Protein AF-A0A929A591-F1 (afdb_monomer_lite)

Foldseek 3Di:
DPDLAFDWPDADPVVRDTDTDDDPQKDQQVVVCVVPVAQDLLVLLLLLLSLLCQFVVFFQVPVVQCVVCVPPDPVRQCCQEFPQQLCVLPDDDPVVPVQFDPLLVVLVVVCVVDPLNSVLSRVLRVVKHQGGKDLLQAASRQKIFGNPNVVCCVPCVPDPPRRIHGYDSPSIGRTHSLLNLLLHLLNLVVLQLVQFPDDVPAPPVRSQVNRPQHLVRSLSNNLSNNVSNCVNNVCSCVVPVCSQLSSLLSNLSSLSVVQSVCRSVHGRPPPSNVVSNVSSSCSSNPVVVCQCVSNPVPDSDSVDDDPPPDDPDPPDPPPDD

Structure (mmCIF, N/CA/C/O backbone):
data_AF-A0A929A591-F1
#
_entry.id   AF-A0A929A591-F1
#
loop_
_atom_site.group_PDB
_atom_site.id
_atom_site.type_symbol
_atom_site.label_atom_id
_atom_site.label_alt_id
_atom_site.label_comp_id
_atom_site.label_asym_id
_atom_site.label_entity_id
_atom_site.label_seq_id
_atom_site.pdbx_PDB_ins_code
_atom_site.Cartn_x
_atom_site.Cartn_y
_atom_site.Cartn_z
_atom_site.occupancy
_atom_site.B_iso_or_equiv
_atom_site.auth_seq_id
_atom_site.auth_comp_id
_atom_site.auth_asym_id
_atom_site.auth_atom_id
_atom_site.pdbx_PDB_model_num
ATOM 1 N N . MET A 1 1 ? 11.238 5.739 -23.986 1.00 52.31 1 MET A N 1
ATOM 2 C CA . MET A 1 1 ? 10.737 5.605 -22.605 1.00 52.31 1 MET A CA 1
ATOM 3 C C . MET A 1 1 ? 11.793 6.120 -21.631 1.00 52.31 1 MET A C 1
ATOM 5 O O . MET A 1 1 ? 12.907 5.603 -21.657 1.00 52.31 1 MET A O 1
ATOM 9 N N . LYS A 1 2 ? 11.509 7.161 -20.827 1.00 63.84 2 LYS A N 1
ATOM 10 C CA . LYS A 1 2 ? 12.411 7.522 -19.713 1.00 63.84 2 LYS A CA 1
ATOM 11 C C . LYS A 1 2 ? 12.369 6.390 -18.673 1.00 63.84 2 LYS A C 1
ATOM 13 O O . LYS A 1 2 ? 11.306 5.794 -18.491 1.00 63.84 2 LYS A O 1
ATOM 18 N N . PRO A 1 3 ? 13.491 6.058 -18.014 1.00 73.94 3 PRO A N 1
ATOM 19 C CA . PRO A 1 3 ? 13.510 4.981 -17.032 1.00 73.94 3 PRO A CA 1
ATOM 20 C C . PRO A 1 3 ? 12.581 5.325 -15.859 1.00 73.94 3 PRO A C 1
ATOM 22 O O . PRO A 1 3 ? 12.583 6.457 -15.385 1.00 73.94 3 PRO A O 1
ATOM 25 N N . LEU A 1 4 ? 11.778 4.355 -15.409 1.00 82.06 4 LEU A N 1
ATOM 26 C CA . LEU A 1 4 ? 10.841 4.507 -14.280 1.00 82.06 4 LEU A CA 1
ATOM 27 C C . LEU A 1 4 ? 11.538 4.432 -12.910 1.00 82.06 4 LEU A C 1
ATOM 29 O O . LEU A 1 4 ? 10.939 4.748 -11.884 1.00 82.06 4 LEU A O 1
ATOM 33 N N . ILE A 1 5 ? 12.806 4.028 -12.918 1.00 83.94 5 ILE A N 1
ATOM 34 C CA . ILE A 1 5 ? 13.680 3.850 -11.761 1.00 83.94 5 ILE A CA 1
ATOM 35 C C . ILE A 1 5 ? 14.953 4.677 -11.959 1.00 83.94 5 ILE A C 1
ATOM 37 O O . ILE A 1 5 ? 15.342 4.960 -13.097 1.00 83.94 5 ILE A O 1
ATOM 41 N N . SER A 1 6 ? 15.613 5.059 -10.868 1.00 85.38 6 SER A N 1
ATOM 42 C CA . SER A 1 6 ? 16.904 5.749 -10.941 1.00 85.38 6 SER A CA 1
ATOM 43 C C . SER A 1 6 ? 17.975 4.841 -11.546 1.00 85.38 6 SER A C 1
ATOM 45 O O . SER A 1 6 ? 18.057 3.654 -11.229 1.00 85.38 6 SER A O 1
ATOM 47 N N . GLN A 1 7 ? 18.809 5.398 -12.422 1.00 88.12 7 GLN A N 1
ATOM 48 C CA . GLN A 1 7 ? 19.907 4.656 -13.030 1.00 88.12 7 GLN A CA 1
ATOM 49 C C . GLN A 1 7 ? 20.993 4.375 -11.985 1.00 88.12 7 GLN A C 1
ATOM 51 O O . GLN A 1 7 ? 21.438 5.288 -11.292 1.00 88.12 7 GLN A O 1
ATOM 56 N N . ALA A 1 8 ? 21.440 3.122 -11.899 1.00 90.31 8 ALA A N 1
ATOM 57 C CA . ALA A 1 8 ? 22.616 2.763 -11.117 1.00 90.31 8 ALA A CA 1
ATOM 58 C C . ALA A 1 8 ? 23.893 3.124 -11.885 1.00 90.31 8 ALA A C 1
ATOM 60 O O . ALA A 1 8 ? 24.061 2.727 -13.040 1.00 90.31 8 ALA A O 1
ATOM 61 N N . SER A 1 9 ? 24.779 3.883 -11.245 1.00 91.69 9 SER A N 1
ATOM 62 C CA . SER A 1 9 ? 26.079 4.292 -11.787 1.00 91.69 9 SER A CA 1
ATOM 63 C C . SER A 1 9 ? 27.244 3.531 -11.157 1.00 91.69 9 SER A C 1
ATOM 65 O O . SER A 1 9 ? 28.310 3.439 -11.762 1.00 91.69 9 SER A O 1
ATOM 67 N N . PHE A 1 10 ? 27.051 2.979 -9.957 1.00 93.38 10 PHE A N 1
ATOM 68 C CA . PHE A 1 10 ? 28.099 2.324 -9.183 1.00 93.38 10 PHE A CA 1
ATOM 69 C C . PHE A 1 10 ? 27.510 1.267 -8.247 1.00 93.38 10 PHE A C 1
ATOM 71 O O . PHE A 1 10 ? 26.439 1.480 -7.685 1.00 93.38 10 PHE A O 1
ATOM 78 N N . PHE A 1 11 ? 28.215 0.155 -8.042 1.00 92.94 11 PHE A N 1
ATOM 79 C CA . PHE A 1 11 ? 27.882 -0.816 -7.003 1.00 92.94 11 PHE A CA 1
ATOM 80 C C . PHE A 1 11 ? 29.161 -1.421 -6.416 1.00 92.94 11 PHE A C 1
ATOM 82 O O . PHE A 1 11 ? 29.950 -2.021 -7.144 1.00 92.94 11 PHE A O 1
ATOM 89 N N . ASP A 1 12 ? 29.337 -1.273 -5.106 1.00 93.69 12 ASP A N 1
ATOM 90 C CA . ASP A 1 12 ? 30.372 -1.926 -4.308 1.00 93.69 12 ASP A CA 1
ATOM 91 C C . ASP A 1 12 ? 29.712 -2.977 -3.414 1.00 93.69 12 ASP A C 1
ATOM 93 O O . ASP A 1 12 ? 28.953 -2.664 -2.494 1.00 93.69 12 ASP A O 1
ATOM 97 N N . THR A 1 13 ? 29.999 -4.244 -3.709 1.00 90.75 13 THR A N 1
ATOM 98 C CA . THR A 1 13 ? 29.441 -5.384 -2.977 1.00 90.75 13 THR A CA 1
ATOM 99 C C . THR A 1 13 ? 30.066 -5.558 -1.593 1.00 90.75 13 THR A C 1
ATOM 101 O O . THR A 1 13 ? 29.364 -5.988 -0.683 1.00 90.75 13 THR A O 1
ATOM 104 N N . GLU A 1 14 ? 31.350 -5.230 -1.409 1.00 93.88 14 GLU A N 1
ATOM 105 C CA . GLU A 1 14 ? 32.039 -5.428 -0.124 1.00 93.88 14 GLU A CA 1
ATOM 106 C C . GLU A 1 14 ? 31.517 -4.445 0.921 1.00 93.88 14 GLU A C 1
ATOM 108 O O . GLU A 1 14 ? 31.222 -4.828 2.053 1.00 93.88 14 GLU A O 1
ATOM 113 N N . SER A 1 15 ? 31.313 -3.195 0.505 1.00 94.06 15 SER A N 1
ATOM 114 C CA . SER A 1 15 ? 30.777 -2.138 1.367 1.00 94.06 15 SER A CA 1
ATOM 115 C C . SER A 1 15 ? 29.245 -2.083 1.388 1.00 94.06 15 SER A C 1
ATOM 117 O O . SER A 1 15 ? 28.675 -1.307 2.151 1.00 94.06 15 SER A O 1
ATOM 119 N N . SER A 1 16 ? 28.563 -2.881 0.555 1.00 92.00 16 SER A N 1
ATOM 120 C CA . SER A 1 16 ? 27.108 -2.809 0.324 1.00 92.00 16 SER A CA 1
ATOM 121 C C . SER A 1 16 ? 26.627 -1.406 -0.088 1.00 92.00 16 SER A C 1
ATOM 123 O O . SER A 1 16 ? 25.591 -0.929 0.371 1.00 92.00 16 SER A O 1
ATOM 125 N N . ILE A 1 17 ? 27.383 -0.735 -0.967 1.00 93.75 17 ILE A N 1
ATOM 126 C CA . ILE A 1 17 ? 27.099 0.631 -1.429 1.00 93.75 17 ILE A CA 1
ATOM 127 C C . ILE A 1 17 ? 26.579 0.599 -2.866 1.00 93.75 17 ILE A C 1
ATOM 129 O O . ILE A 1 17 ? 27.237 0.089 -3.770 1.00 93.75 17 ILE A O 1
ATOM 133 N N . LEU A 1 18 ? 25.420 1.218 -3.094 1.00 92.81 18 LEU A N 1
ATOM 134 C CA . LEU A 1 18 ? 24.844 1.442 -4.419 1.00 92.81 18 LEU A CA 1
ATOM 135 C C . LEU A 1 18 ? 24.839 2.944 -4.733 1.00 92.81 18 LEU A C 1
ATOM 137 O O . LEU A 1 18 ? 24.212 3.732 -4.030 1.00 92.81 18 LEU A O 1
ATOM 141 N N . GLY A 1 19 ? 25.525 3.338 -5.804 1.00 93.56 19 GLY A N 1
ATOM 142 C CA . GLY A 1 19 ? 25.483 4.693 -6.344 1.00 93.56 19 GLY A CA 1
ATOM 143 C C . GLY A 1 19 ? 24.395 4.816 -7.407 1.00 93.56 19 GLY A C 1
ATOM 144 O O . GLY A 1 19 ? 24.411 4.099 -8.411 1.00 93.56 19 GLY A O 1
ATOM 145 N N . LEU A 1 20 ? 23.459 5.737 -7.190 1.00 92.44 20 LEU A N 1
ATOM 146 C CA . LEU A 1 20 ? 22.350 6.028 -8.097 1.00 92.44 20 LEU A CA 1
ATOM 147 C C . LEU A 1 20 ? 22.453 7.459 -8.628 1.00 92.44 20 LEU A C 1
ATOM 149 O O . LEU A 1 20 ? 22.951 8.357 -7.948 1.00 92.44 20 LEU A O 1
ATOM 153 N N . THR A 1 21 ? 21.936 7.695 -9.832 1.00 89.81 21 THR A N 1
ATOM 154 C CA . THR A 1 21 ? 21.742 9.054 -10.342 1.00 89.81 21 THR A CA 1
ATOM 155 C C . THR A 1 21 ? 20.771 9.811 -9.442 1.00 89.81 21 THR A C 1
ATOM 157 O O . THR A 1 21 ? 19.614 9.412 -9.290 1.00 89.81 21 THR A O 1
ATOM 160 N N . TYR A 1 22 ? 21.237 10.928 -8.884 1.00 88.38 22 TYR A N 1
ATOM 161 C CA . TYR A 1 22 ? 20.398 11.840 -8.119 1.00 88.38 22 TYR A CA 1
ATOM 162 C C . TYR A 1 22 ? 19.475 12.635 -9.052 1.00 88.38 22 TYR A C 1
ATOM 164 O O . TYR A 1 22 ? 19.915 13.206 -10.053 1.00 88.38 22 TYR A O 1
ATOM 172 N N . LEU A 1 23 ? 18.183 12.658 -8.734 1.00 88.62 23 LEU A N 1
ATOM 173 C CA . LEU A 1 23 ? 17.148 13.261 -9.567 1.00 88.62 23 LEU A CA 1
ATOM 174 C C . LEU A 1 23 ? 16.784 14.658 -9.041 1.00 88.62 23 LEU A C 1
ATOM 176 O O . LEU A 1 23 ? 15.817 14.812 -8.313 1.00 88.62 23 LEU A O 1
ATOM 180 N N . ILE A 1 24 ? 17.550 15.677 -9.446 1.00 89.12 24 ILE A N 1
ATOM 181 C CA . ILE A 1 24 ? 17.498 17.057 -8.902 1.00 89.12 24 ILE A CA 1
ATOM 182 C C . ILE A 1 24 ? 16.124 17.743 -9.048 1.00 89.12 24 ILE A C 1
ATOM 184 O O . ILE A 1 24 ? 15.785 18.622 -8.266 1.00 89.12 24 ILE A O 1
ATOM 188 N N . ASN A 1 25 ? 15.335 17.366 -10.057 1.00 89.81 25 ASN A N 1
ATOM 189 C CA . ASN A 1 25 ? 14.036 17.990 -10.349 1.00 89.81 25 ASN A CA 1
ATOM 190 C C . ASN A 1 25 ? 12.849 17.193 -9.789 1.00 89.81 25 ASN A C 1
ATOM 192 O O . ASN A 1 25 ? 11.766 17.216 -10.385 1.00 89.81 25 ASN A O 1
ATOM 196 N N . TYR A 1 26 ? 13.079 16.414 -8.735 1.00 91.50 26 TYR A N 1
ATOM 197 C CA . TYR A 1 26 ? 12.060 15.593 -8.106 1.00 91.50 26 TYR A CA 1
ATOM 198 C C . TYR A 1 26 ? 12.085 15.757 -6.588 1.00 91.50 26 TYR A C 1
ATOM 200 O O . TYR A 1 26 ? 13.157 15.751 -5.989 1.00 91.50 26 TYR A O 1
ATOM 208 N N . ASP A 1 27 ? 10.893 15.751 -5.999 1.00 91.69 27 ASP A N 1
ATOM 209 C CA . ASP A 1 27 ? 10.668 15.626 -4.559 1.00 91.69 27 ASP A CA 1
ATOM 210 C C . ASP A 1 27 ? 10.023 14.271 -4.259 1.00 91.69 27 ASP A C 1
ATOM 212 O O . ASP A 1 27 ? 9.351 13.697 -5.124 1.00 91.69 27 ASP A O 1
ATOM 216 N N . ASP A 1 28 ? 10.189 13.745 -3.046 1.00 93.69 28 ASP A N 1
ATOM 217 C CA . ASP A 1 28 ? 9.401 12.589 -2.627 1.00 93.69 28 ASP A CA 1
ATOM 218 C C . ASP A 1 28 ? 7.922 12.972 -2.425 1.00 93.69 28 ASP A C 1
ATOM 220 O O . ASP A 1 28 ? 7.572 14.089 -2.030 1.00 93.69 28 ASP A O 1
ATOM 224 N N . LEU A 1 29 ? 7.027 12.041 -2.751 1.00 95.69 29 LEU A N 1
ATOM 225 C CA . LEU A 1 29 ? 5.588 12.281 -2.769 1.00 95.69 29 LEU A CA 1
ATOM 226 C C . LEU A 1 29 ? 5.022 12.492 -1.359 1.00 95.69 29 LEU A C 1
ATOM 228 O O . LEU A 1 29 ? 3.995 13.157 -1.215 1.00 95.69 29 LEU A O 1
ATOM 232 N N . GLU A 1 30 ? 5.659 11.931 -0.327 1.00 95.69 30 GLU A N 1
ATOM 233 C CA . GLU A 1 30 ? 5.230 12.125 1.059 1.00 95.69 30 GLU A CA 1
ATOM 234 C C . GLU A 1 30 ? 5.428 13.583 1.475 1.00 95.69 30 GLU A C 1
ATOM 236 O O . GLU A 1 30 ? 4.448 14.244 1.825 1.00 95.69 30 GLU A O 1
ATOM 241 N N . THR A 1 31 ? 6.642 14.109 1.305 1.00 93.31 31 THR A N 1
ATOM 242 C CA . THR A 1 31 ? 6.986 15.515 1.541 1.00 93.31 31 THR A CA 1
ATOM 243 C C . THR A 1 31 ? 6.124 16.451 0.698 1.00 93.31 31 THR A C 1
ATOM 245 O O . THR A 1 31 ? 5.634 17.469 1.198 1.00 93.31 31 THR A O 1
ATOM 248 N N . TRP A 1 32 ? 5.880 16.106 -0.573 1.00 93.25 32 TRP A N 1
ATOM 249 C CA . TRP A 1 32 ? 5.022 16.907 -1.446 1.00 93.25 32 TRP A CA 1
ATOM 250 C C . TRP A 1 32 ? 3.596 17.014 -0.893 1.00 93.25 32 TRP A C 1
ATOM 252 O O . TRP A 1 32 ? 3.059 18.117 -0.775 1.00 93.25 32 TRP A O 1
ATOM 262 N N . TYR A 1 33 ? 2.982 15.892 -0.505 1.00 94.19 33 TYR A N 1
ATOM 263 C CA . TYR A 1 33 ? 1.636 15.902 0.068 1.00 94.19 33 TYR A CA 1
ATOM 264 C C . TYR A 1 33 ? 1.572 16.589 1.434 1.00 94.19 33 TYR A C 1
ATOM 266 O O . TYR A 1 33 ? 0.595 17.288 1.703 1.00 94.19 33 TYR A O 1
ATOM 274 N N . ASP A 1 34 ? 2.596 16.433 2.273 1.00 91.12 34 ASP A N 1
ATOM 275 C CA . ASP A 1 34 ? 2.663 17.085 3.586 1.00 91.12 34 ASP A CA 1
ATOM 276 C C . ASP A 1 34 ? 2.799 18.606 3.461 1.00 91.12 34 ASP A C 1
ATOM 278 O O . ASP A 1 34 ? 2.240 19.350 4.265 1.00 91.12 34 ASP A O 1
ATOM 282 N N . THR A 1 35 ? 3.473 19.075 2.409 1.00 89.12 35 THR A N 1
ATOM 283 C CA . THR A 1 35 ? 3.634 20.505 2.124 1.00 89.12 35 THR A CA 1
ATOM 284 C C . THR A 1 35 ? 2.385 21.107 1.487 1.00 89.12 35 THR A C 1
ATOM 286 O O . THR A 1 35 ? 1.946 22.189 1.868 1.00 89.12 35 THR A O 1
ATOM 289 N N . GLN A 1 36 ? 1.817 20.436 0.481 1.00 88.12 36 GLN A N 1
ATOM 290 C CA . GLN A 1 36 ? 0.729 21.002 -0.319 1.00 88.12 36 GLN A CA 1
ATOM 291 C C . GLN A 1 36 ? -0.649 20.795 0.312 1.00 88.12 36 GLN A C 1
ATOM 293 O O . GLN A 1 36 ? -1.577 21.518 -0.041 1.00 88.12 36 GLN A O 1
ATOM 298 N N . LEU A 1 37 ? -0.809 19.789 1.184 1.00 87.50 37 LEU A N 1
ATOM 299 C CA . LEU A 1 37 ? -2.083 19.393 1.806 1.00 87.50 37 LEU A CA 1
ATOM 300 C C . LEU A 1 37 ? -3.233 19.206 0.797 1.00 87.50 37 LEU A C 1
ATOM 302 O O . LEU A 1 37 ? -4.416 19.340 1.117 1.00 87.50 37 LEU A O 1
ATOM 306 N N . THR A 1 38 ? -2.886 18.875 -0.446 1.00 91.38 38 THR A N 1
ATOM 307 C CA . THR A 1 38 ? -3.821 18.581 -1.531 1.00 91.38 38 THR A CA 1
ATOM 308 C C . THR A 1 38 ? -3.516 17.210 -2.104 1.00 91.38 38 THR A C 1
ATOM 310 O O . THR A 1 38 ? -2.368 16.779 -2.131 1.00 91.38 38 THR A O 1
ATOM 313 N N . TYR A 1 39 ? -4.545 16.526 -2.602 1.00 94.25 39 TYR A N 1
ATOM 314 C CA . TYR A 1 39 ? -4.429 15.175 -3.155 1.00 94.25 39 TYR A CA 1
ATOM 315 C C . TYR A 1 39 ? -4.970 15.162 -4.587 1.00 94.25 39 TYR A C 1
ATOM 317 O O . TYR A 1 39 ? -6.126 14.783 -4.796 1.00 94.25 39 TYR A O 1
ATOM 325 N N . PRO A 1 40 ? -4.194 15.635 -5.585 1.00 93.12 40 PRO A N 1
ATOM 326 C CA . PRO A 1 40 ? -4.677 15.754 -6.953 1.00 93.12 40 PRO A CA 1
ATOM 327 C C . PRO A 1 40 ? -4.933 14.376 -7.580 1.00 93.12 40 PRO A C 1
ATOM 329 O O . PRO A 1 40 ? -3.995 13.581 -7.707 1.00 93.12 40 PRO A O 1
ATOM 332 N N . PRO A 1 41 ? -6.154 14.099 -8.070 1.00 92.88 41 PRO A N 1
ATOM 333 C CA . PRO A 1 41 ? -6.470 12.792 -8.644 1.00 92.88 41 PRO A CA 1
ATOM 334 C C . PRO A 1 41 ? -5.641 12.455 -9.892 1.00 92.88 41 PRO A C 1
ATOM 336 O O . PRO A 1 41 ? -5.342 11.294 -10.152 1.00 92.88 41 PRO A O 1
ATOM 339 N N . THR A 1 42 ? -5.216 13.467 -10.651 1.00 91.00 42 THR A N 1
ATOM 340 C CA . THR A 1 42 ? -4.337 13.306 -11.819 1.00 91.00 42 THR A CA 1
ATOM 341 C C . THR A 1 42 ? -2.949 12.781 -11.446 1.00 91.00 42 THR A C 1
ATOM 343 O O . THR A 1 42 ? -2.405 11.937 -12.157 1.00 91.00 42 THR A O 1
ATOM 346 N N . LEU A 1 43 ? -2.389 13.219 -10.313 1.00 92.50 43 LEU A N 1
ATOM 347 C CA . LEU A 1 43 ? -1.121 12.697 -9.804 1.00 92.50 43 LEU A CA 1
ATOM 348 C C . LEU A 1 43 ? -1.279 11.240 -9.356 1.00 92.50 43 LEU A C 1
ATOM 350 O O . LEU A 1 43 ? -0.466 10.392 -9.718 1.00 92.50 43 LEU A O 1
ATOM 354 N N . ALA A 1 44 ? -2.371 10.926 -8.654 1.00 95.19 44 ALA A N 1
ATOM 355 C CA . ALA A 1 44 ? -2.682 9.561 -8.242 1.00 95.19 44 ALA A CA 1
ATOM 356 C C . ALA A 1 44 ? -2.823 8.607 -9.445 1.00 95.19 44 ALA A C 1
ATOM 358 O O . ALA A 1 44 ? -2.257 7.513 -9.435 1.00 95.19 44 ALA A O 1
ATOM 359 N N . TYR A 1 45 ? -3.489 9.047 -10.519 1.00 94.00 45 TYR A N 1
ATOM 360 C CA . TYR A 1 45 ? -3.558 8.311 -11.787 1.00 94.00 45 TYR A CA 1
ATOM 361 C C . TYR A 1 45 ? -2.172 8.013 -12.363 1.00 94.00 45 TYR A C 1
ATOM 363 O O . TYR A 1 45 ? -1.900 6.888 -12.791 1.00 94.00 45 TYR A O 1
ATOM 371 N N . ALA A 1 46 ? -1.276 9.002 -12.357 1.00 92.31 46 ALA A N 1
ATOM 372 C CA . ALA A 1 46 ? 0.077 8.835 -12.870 1.00 92.31 46 ALA A CA 1
ATOM 373 C C . ALA A 1 46 ? 0.913 7.865 -12.015 1.00 92.31 46 ALA A C 1
ATOM 375 O O . ALA A 1 46 ? 1.658 7.054 -12.572 1.00 92.31 46 ALA A O 1
ATOM 376 N N . VAL A 1 47 ? 0.747 7.889 -10.687 1.00 95.62 47 VAL A N 1
ATOM 377 C CA . VAL A 1 47 ? 1.345 6.904 -9.767 1.00 95.62 47 VAL A CA 1
ATOM 378 C C . VAL A 1 47 ? 0.864 5.494 -10.113 1.00 95.62 47 VAL A C 1
ATOM 380 O O . VAL A 1 47 ? 1.684 4.606 -10.351 1.00 95.62 47 VAL A O 1
ATOM 383 N N . GLY A 1 48 ? -0.453 5.296 -10.216 1.00 96.69 48 GLY A N 1
ATOM 384 C CA . GLY A 1 48 ? -1.044 3.996 -10.542 1.00 96.69 48 GLY A CA 1
ATOM 385 C C . GLY A 1 48 ? -0.578 3.472 -11.897 1.00 96.69 48 GLY A C 1
ATOM 386 O O . GLY A 1 48 ? -0.153 2.324 -12.011 1.00 96.69 48 GLY A O 1
ATOM 387 N N . SER A 1 49 ? -0.562 4.345 -12.906 1.00 94.50 49 SER A N 1
ATOM 388 C CA . SER A 1 49 ? -0.066 4.030 -14.249 1.00 94.50 49 SER A CA 1
ATOM 389 C C . SER A 1 49 ? 1.415 3.637 -14.224 1.00 94.50 49 SER A C 1
ATOM 391 O O . SER A 1 49 ? 1.821 2.661 -14.849 1.00 94.50 49 SER A O 1
ATOM 393 N N . THR A 1 50 ? 2.245 4.361 -13.471 1.00 94.12 50 THR A N 1
ATOM 394 C CA . THR A 1 50 ? 3.684 4.075 -13.355 1.00 94.12 50 THR A CA 1
ATOM 395 C C . THR A 1 50 ? 3.931 2.703 -12.739 1.00 94.12 50 THR A C 1
ATOM 397 O O . THR A 1 50 ? 4.704 1.914 -13.285 1.00 94.12 50 THR A O 1
ATOM 400 N N . LEU A 1 51 ? 3.220 2.385 -11.656 1.00 96.75 51 LEU A N 1
ATOM 401 C CA . LEU A 1 51 ? 3.306 1.083 -11.002 1.00 96.75 51 LEU A CA 1
ATOM 402 C C . LEU A 1 51 ? 2.856 -0.051 -11.940 1.00 96.75 51 LEU A C 1
ATOM 404 O O . LEU A 1 51 ? 3.543 -1.063 -12.082 1.00 96.75 51 LEU A O 1
ATOM 408 N N . ALA A 1 52 ? 1.747 0.150 -12.654 1.00 96.62 52 ALA A N 1
ATOM 409 C CA . ALA A 1 52 ? 1.235 -0.812 -13.623 1.00 96.62 52 ALA A CA 1
ATOM 410 C C . ALA A 1 52 ? 2.214 -1.097 -14.770 1.00 96.62 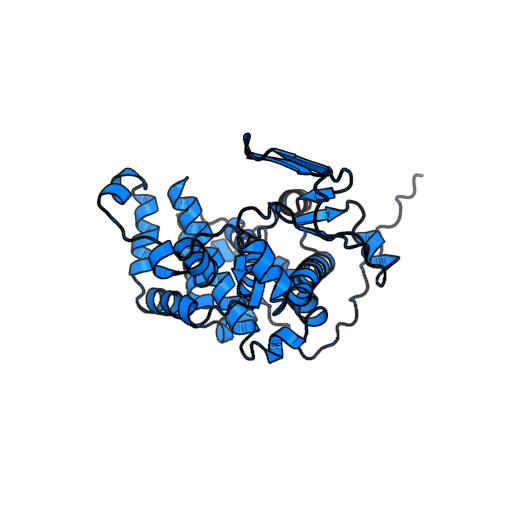52 ALA A C 1
ATOM 412 O O . ALA A 1 52 ? 2.330 -2.253 -15.175 1.00 96.62 52 ALA A O 1
ATOM 413 N N . LYS A 1 53 ? 2.964 -0.099 -15.268 1.00 95.06 53 LYS A N 1
ATOM 414 C CA . LYS A 1 53 ? 4.013 -0.327 -16.284 1.00 95.06 53 LYS A CA 1
ATOM 415 C C . LYS A 1 53 ? 5.074 -1.316 -15.787 1.00 95.06 53 LYS A C 1
ATOM 417 O O . LYS A 1 53 ? 5.483 -2.190 -16.548 1.00 95.06 53 LYS A O 1
ATOM 422 N N . ILE A 1 54 ? 5.489 -1.210 -14.522 1.00 94.88 54 ILE A N 1
ATOM 423 C CA . ILE A 1 54 ? 6.502 -2.097 -13.928 1.00 94.88 54 ILE A CA 1
ATOM 424 C C . ILE A 1 54 ? 5.956 -3.521 -13.782 1.00 94.88 54 ILE A C 1
ATOM 426 O O . ILE A 1 54 ? 6.580 -4.482 -14.242 1.00 94.88 54 ILE A O 1
ATOM 430 N N . HIS A 1 55 ? 4.768 -3.658 -13.193 1.00 97.56 55 HIS A N 1
ATOM 431 C CA . HIS A 1 55 ? 4.144 -4.963 -12.981 1.00 97.56 55 HIS A CA 1
ATOM 432 C C . HIS A 1 55 ? 3.833 -5.665 -14.304 1.00 97.56 55 HIS A C 1
ATOM 434 O O . HIS A 1 55 ? 4.210 -6.817 -14.497 1.00 97.56 55 HIS A O 1
ATOM 440 N N . ARG A 1 56 ? 3.215 -4.957 -15.258 1.00 96.25 56 ARG A N 1
ATOM 441 C CA . ARG A 1 56 ? 2.899 -5.497 -16.586 1.00 96.25 56 ARG A CA 1
ATOM 442 C C . ARG A 1 56 ? 4.159 -5.868 -17.359 1.00 96.25 56 ARG A C 1
ATOM 444 O O . ARG A 1 56 ? 4.209 -6.934 -17.963 1.00 96.25 56 ARG A O 1
ATOM 451 N N . GLY A 1 57 ? 5.190 -5.022 -17.313 1.00 94.50 57 GLY A N 1
ATOM 452 C CA . GLY A 1 57 ? 6.460 -5.266 -18.001 1.00 94.50 57 GLY A CA 1
ATOM 453 C C . GLY A 1 57 ? 7.228 -6.481 -17.473 1.00 94.50 57 GLY A C 1
ATOM 454 O O . GLY A 1 57 ? 8.070 -7.027 -18.182 1.00 94.50 57 GLY A O 1
ATOM 455 N N . THR A 1 58 ? 6.927 -6.927 -16.252 1.00 95.69 58 THR A N 1
ATOM 456 C CA . THR A 1 58 ? 7.560 -8.090 -15.617 1.00 95.69 58 THR A CA 1
ATOM 457 C C . THR A 1 58 ? 6.613 -9.274 -15.433 1.00 95.69 58 THR A C 1
ATOM 459 O O . THR A 1 58 ? 7.036 -10.302 -14.909 1.00 95.69 58 THR A O 1
ATOM 462 N N . LEU A 1 59 ? 5.364 -9.175 -15.895 1.00 96.50 59 LEU A N 1
ATOM 463 C CA . LEU A 1 59 ? 4.375 -10.241 -15.774 1.00 96.50 59 LEU A CA 1
ATOM 464 C C . LEU A 1 59 ? 4.871 -11.524 -16.447 1.00 96.50 59 LEU A C 1
ATOM 466 O O . LEU A 1 59 ? 5.190 -11.528 -17.635 1.00 96.50 59 LEU A O 1
ATOM 470 N N . ASP A 1 60 ? 4.950 -12.598 -15.664 1.00 95.38 60 ASP A N 1
ATOM 471 C CA . ASP A 1 60 ? 5.367 -13.943 -16.069 1.00 95.38 60 ASP A CA 1
ATOM 472 C C . ASP A 1 60 ? 6.717 -13.993 -16.821 1.00 95.38 60 ASP A C 1
ATOM 474 O O . ASP A 1 60 ? 7.039 -14.962 -17.512 1.00 95.38 60 ASP A O 1
ATOM 478 N N . GLN A 1 61 ? 7.564 -12.971 -16.643 1.00 95.12 61 GLN A N 1
ATOM 479 C CA . GLN A 1 61 ? 8.884 -12.892 -17.268 1.00 95.12 61 GLN A CA 1
ATOM 480 C C . GLN A 1 61 ? 9.873 -13.832 -16.568 1.00 95.12 61 GLN A C 1
ATOM 482 O O . GLN A 1 61 ? 10.630 -13.441 -15.676 1.00 95.12 61 GLN A O 1
ATOM 487 N N . VAL A 1 62 ? 9.897 -15.095 -17.003 1.00 91.81 62 VAL A N 1
ATOM 488 C CA . VAL A 1 62 ? 10.743 -16.159 -16.430 1.00 91.81 62 VAL A CA 1
ATOM 489 C C . VAL A 1 62 ? 12.227 -15.787 -16.435 1.00 91.81 62 VAL A C 1
ATOM 491 O O . VAL A 1 62 ? 12.939 -16.093 -15.477 1.00 91.81 62 VAL A O 1
ATOM 494 N N . SER A 1 63 ? 12.709 -15.113 -17.482 1.00 93.06 63 SER A N 1
ATOM 495 C CA . SER A 1 63 ? 14.107 -14.679 -17.592 1.00 93.06 63 SER A CA 1
ATOM 496 C C . SER A 1 63 ? 14.470 -13.651 -16.515 1.00 93.06 63 SER A C 1
ATOM 498 O O . SER A 1 63 ? 15.491 -13.813 -15.843 1.00 93.06 63 SER A O 1
ATOM 500 N N . ALA A 1 64 ? 13.609 -12.652 -16.300 1.00 91.06 64 ALA A N 1
ATOM 501 C CA . ALA A 1 64 ? 13.763 -11.638 -15.261 1.00 91.06 64 ALA A CA 1
ATOM 502 C C . ALA A 1 64 ? 13.683 -12.259 -13.861 1.00 91.06 64 ALA A C 1
ATOM 504 O O . ALA A 1 64 ? 14.584 -12.048 -13.051 1.00 91.06 64 ALA A O 1
ATOM 505 N N . LYS A 1 65 ? 12.674 -13.108 -13.605 1.00 91.38 65 LYS A N 1
ATOM 506 C CA . LYS A 1 65 ? 12.548 -13.857 -12.344 1.00 91.38 65 LYS A CA 1
ATOM 507 C C . LYS A 1 65 ? 13.809 -14.664 -12.056 1.00 91.38 65 LYS A C 1
ATOM 509 O O . LYS A 1 65 ? 14.390 -14.577 -10.978 1.00 91.38 65 LYS A O 1
ATOM 514 N N . THR A 1 66 ? 14.266 -15.425 -13.048 1.00 91.00 66 THR A N 1
ATOM 515 C CA . THR A 1 66 ? 15.457 -16.265 -12.911 1.00 91.00 66 THR A CA 1
ATOM 516 C C . THR A 1 66 ? 16.686 -15.420 -12.627 1.00 91.00 66 THR A C 1
ATOM 518 O O . THR A 1 66 ? 17.469 -15.820 -11.778 1.00 91.00 66 THR A O 1
ATOM 521 N N . PHE A 1 67 ? 16.856 -14.280 -13.309 1.00 91.00 67 PHE A N 1
ATOM 522 C CA . PHE A 1 67 ? 17.961 -13.341 -13.101 1.00 91.00 67 PHE A CA 1
ATOM 523 C C . PHE A 1 67 ? 17.991 -12.763 -11.683 1.00 91.00 67 PHE A C 1
ATOM 525 O O . PHE A 1 67 ? 19.029 -12.818 -11.027 1.00 91.00 67 PHE A O 1
ATOM 532 N N . LEU A 1 68 ? 16.857 -12.264 -11.194 1.00 87.19 68 LEU A N 1
ATOM 533 C CA . LEU A 1 68 ? 16.770 -11.631 -9.880 1.00 87.19 68 LEU A CA 1
ATOM 534 C C . LEU A 1 68 ? 16.970 -12.630 -8.735 1.00 87.19 68 LEU A C 1
ATOM 536 O O . LEU A 1 68 ? 17.570 -12.301 -7.717 1.00 87.19 68 LEU A O 1
ATOM 540 N N . SER A 1 69 ? 16.531 -13.876 -8.913 1.00 85.44 69 SER A N 1
ATOM 541 C CA . SER A 1 69 ? 16.636 -14.904 -7.877 1.00 85.44 69 SER A CA 1
ATOM 542 C C . SER A 1 69 ? 17.905 -15.764 -7.962 1.00 85.44 69 SER A C 1
ATOM 544 O O . SER A 1 69 ? 17.983 -16.766 -7.247 1.00 85.44 69 SER A O 1
ATOM 546 N N . ARG A 1 70 ? 18.890 -15.451 -8.825 1.00 85.38 70 ARG A N 1
ATOM 547 C CA . ARG A 1 70 ? 20.086 -16.309 -9.034 1.00 85.38 70 ARG A CA 1
ATOM 548 C C . ARG A 1 70 ? 20.884 -16.562 -7.759 1.00 85.38 70 ARG A C 1
ATOM 550 O O . ARG A 1 70 ? 21.374 -17.670 -7.577 1.00 85.38 70 ARG A O 1
ATOM 557 N N . ASN A 1 71 ? 20.974 -15.556 -6.895 1.00 80.31 71 ASN A N 1
ATOM 558 C CA . ASN A 1 71 ? 21.787 -15.600 -5.678 1.00 80.31 71 ASN A CA 1
ATOM 559 C C . ASN A 1 71 ? 20.975 -15.967 -4.424 1.00 80.31 71 ASN A C 1
ATOM 561 O O . ASN A 1 71 ? 21.531 -16.042 -3.329 1.00 80.31 71 ASN A O 1
ATOM 565 N N . ASP A 1 72 ? 19.671 -16.215 -4.569 1.00 81.31 72 ASP A N 1
ATOM 566 C CA . ASP A 1 72 ? 18.813 -16.553 -3.439 1.00 81.31 72 ASP A CA 1
ATOM 567 C C . ASP A 1 72 ? 19.023 -18.004 -3.011 1.00 81.31 72 ASP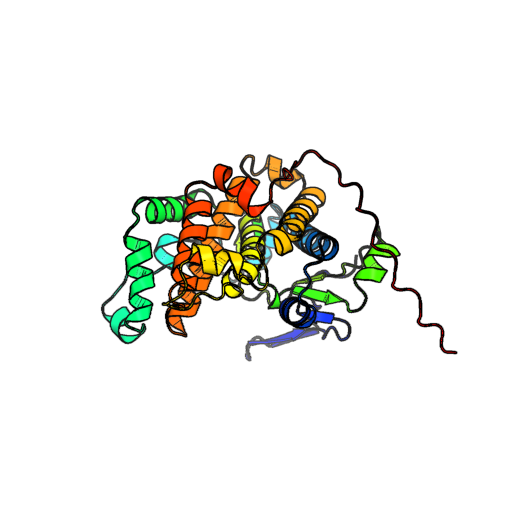 A C 1
ATOM 569 O O . ASP A 1 72 ? 18.970 -18.933 -3.822 1.00 81.31 72 ASP A O 1
ATOM 573 N N . ARG A 1 73 ? 19.169 -18.220 -1.700 1.00 78.56 73 ARG A N 1
ATOM 574 C CA . ARG A 1 73 ? 19.064 -19.563 -1.125 1.00 78.56 73 ARG A CA 1
ATOM 575 C C . ARG A 1 73 ? 17.636 -20.098 -1.345 1.00 78.56 73 ARG A C 1
ATOM 577 O O . ARG A 1 73 ? 16.682 -19.320 -1.358 1.00 78.56 73 ARG A O 1
ATOM 584 N N . PRO A 1 74 ? 17.428 -21.423 -1.450 1.00 76.06 74 PRO A N 1
ATOM 585 C CA . PRO A 1 74 ? 16.090 -21.982 -1.668 1.00 76.06 74 PRO A CA 1
ATOM 586 C C . PRO A 1 74 ? 15.046 -21.546 -0.624 1.00 76.06 74 PRO A C 1
ATOM 588 O O . PRO A 1 74 ? 13.905 -21.249 -0.977 1.00 76.06 74 PRO A O 1
ATOM 591 N N . SER A 1 75 ? 15.436 -21.450 0.652 1.00 70.81 75 SER A N 1
ATOM 592 C CA . SER A 1 75 ? 14.559 -20.984 1.734 1.00 70.81 75 SER A CA 1
ATOM 593 C C . SER A 1 75 ? 14.188 -19.505 1.603 1.00 70.81 75 SER A C 1
ATOM 595 O O . SER A 1 75 ? 13.021 -19.161 1.775 1.00 70.81 75 SER A O 1
ATOM 597 N N . THR A 1 76 ? 15.145 -18.644 1.238 1.00 75.94 76 THR A N 1
ATOM 598 C CA . THR A 1 76 ? 14.903 -17.208 1.026 1.00 75.94 76 THR A CA 1
ATOM 599 C C . THR A 1 76 ? 14.073 -16.959 -0.227 1.00 75.94 76 THR A C 1
ATOM 601 O O . THR A 1 76 ? 13.229 -16.071 -0.237 1.00 75.94 76 THR A O 1
ATOM 604 N N . ARG A 1 77 ? 14.247 -17.774 -1.275 1.00 76.81 77 ARG A N 1
ATOM 605 C CA . ARG A 1 77 ? 13.405 -17.710 -2.476 1.00 76.81 77 ARG A CA 1
ATOM 606 C C . ARG A 1 77 ? 11.952 -18.057 -2.145 1.00 76.81 77 ARG A C 1
ATOM 608 O O . ARG A 1 77 ? 11.049 -17.323 -2.529 1.00 76.81 77 ARG A O 1
ATOM 615 N N . ARG A 1 78 ? 11.715 -19.135 -1.386 1.00 73.12 78 ARG A N 1
ATOM 616 C CA . ARG A 1 78 ? 10.355 -19.539 -0.993 1.00 73.12 78 ARG A CA 1
ATOM 617 C C . ARG A 1 78 ? 9.670 -18.483 -0.130 1.00 73.12 78 ARG A C 1
ATOM 619 O O . ARG A 1 78 ? 8.521 -18.162 -0.409 1.00 73.12 78 ARG A O 1
ATOM 626 N N . SER A 1 79 ? 10.356 -17.923 0.868 1.00 72.06 79 SER A N 1
ATOM 627 C CA . SER A 1 79 ? 9.775 -16.869 1.710 1.00 72.06 79 SER A CA 1
ATOM 628 C C . SER A 1 79 ? 9.511 -15.576 0.937 1.00 72.06 79 SER A C 1
ATOM 630 O O . SER A 1 79 ? 8.540 -14.888 1.245 1.00 72.06 79 SER A O 1
ATOM 632 N N . ARG A 1 80 ? 10.315 -15.271 -0.097 1.00 76.75 80 ARG A N 1
ATOM 633 C CA . ARG A 1 80 ? 10.096 -14.154 -1.034 1.00 76.75 80 ARG A CA 1
ATOM 634 C C . ARG A 1 80 ? 8.984 -14.402 -2.046 1.00 76.75 80 ARG A C 1
ATOM 636 O O . ARG A 1 80 ? 8.373 -13.442 -2.495 1.00 76.75 80 ARG A O 1
ATOM 643 N N . GLU A 1 81 ? 8.642 -15.634 -2.375 1.00 80.56 81 GLU A N 1
ATOM 644 C CA . GLU A 1 81 ? 7.506 -15.895 -3.269 1.00 80.56 81 GLU A CA 1
ATOM 645 C C . GLU A 1 81 ? 6.209 -16.094 -2.484 1.00 80.56 81 GLU A C 1
ATOM 647 O O . GLU A 1 81 ? 5.175 -15.592 -2.886 1.00 80.56 81 GLU A O 1
ATOM 652 N N . HIS A 1 82 ? 6.245 -16.719 -1.312 1.00 83.69 82 HIS A N 1
ATOM 653 C CA . HIS A 1 82 ? 5.040 -17.043 -0.550 1.00 83.69 82 HIS A CA 1
ATOM 654 C C . HIS A 1 82 ? 5.154 -16.489 0.874 1.00 83.69 82 HIS A C 1
ATOM 656 O O . HIS A 1 82 ? 5.740 -17.149 1.734 1.00 83.69 82 HIS A O 1
ATOM 662 N N . PRO A 1 83 ? 4.656 -15.263 1.122 1.00 86.06 83 PRO A N 1
ATOM 663 C CA . PRO A 1 83 ? 4.638 -14.697 2.463 1.00 86.06 83 PRO A CA 1
ATOM 664 C C . PRO A 1 83 ? 3.686 -15.475 3.373 1.00 86.06 83 PRO A C 1
ATOM 666 O O . PRO A 1 83 ? 2.559 -15.802 2.991 1.00 86.06 83 PRO A O 1
ATOM 669 N N . ASP A 1 84 ? 4.128 -15.708 4.603 1.00 85.25 84 ASP A N 1
ATOM 670 C CA . ASP A 1 84 ? 3.253 -16.119 5.693 1.00 85.25 84 ASP A CA 1
ATOM 671 C C . ASP A 1 84 ? 2.837 -14.870 6.474 1.00 85.25 84 ASP A C 1
ATOM 673 O O . ASP A 1 84 ? 3.606 -14.313 7.262 1.00 85.25 84 ASP A O 1
ATOM 677 N N . PHE A 1 85 ? 1.629 -14.383 6.188 1.00 89.31 85 PHE A N 1
ATOM 678 C CA . PHE A 1 85 ? 1.128 -13.142 6.771 1.00 89.31 85 PHE A CA 1
ATOM 679 C C . PHE A 1 85 ? 0.852 -13.288 8.267 1.00 89.31 85 PHE A C 1
ATOM 681 O O . PHE A 1 85 ? 1.150 -12.371 9.027 1.00 89.31 85 PHE A O 1
ATOM 688 N N . ILE A 1 86 ? 0.370 -14.449 8.716 1.00 85.12 86 ILE A N 1
ATOM 689 C CA . ILE A 1 86 ? 0.125 -14.701 10.140 1.00 85.12 86 ILE A CA 1
ATOM 690 C C . ILE A 1 86 ? 1.450 -14.770 10.887 1.00 85.12 86 ILE A C 1
ATOM 692 O O . ILE A 1 86 ? 1.635 -14.066 11.877 1.00 85.12 86 ILE A O 1
ATOM 696 N N . GLN A 1 87 ? 2.405 -15.550 10.376 1.00 83.25 87 GLN A N 1
ATOM 697 C CA . GLN A 1 87 ? 3.722 -15.650 10.993 1.00 83.25 87 GLN A CA 1
ATOM 698 C C . GLN A 1 87 ? 4.428 -14.288 11.050 1.00 83.25 87 GLN A C 1
ATOM 700 O O . GLN A 1 87 ? 5.119 -14.003 12.025 1.00 83.25 87 GLN A O 1
ATOM 705 N N . SER A 1 88 ? 4.233 -13.424 10.046 1.00 80.31 88 SER A N 1
ATOM 706 C CA . SER A 1 88 ? 4.849 -12.091 10.015 1.00 80.31 88 SER A CA 1
ATOM 707 C C . SER A 1 88 ? 4.344 -11.127 11.095 1.00 80.31 88 SER A C 1
ATOM 709 O O . SER A 1 88 ? 5.037 -10.160 11.411 1.00 80.31 88 SER A O 1
ATOM 711 N N . LEU A 1 89 ? 3.175 -11.389 11.692 1.00 80.62 89 LEU A N 1
ATOM 712 C CA . LEU A 1 89 ? 2.690 -10.617 12.841 1.00 80.62 89 LEU A CA 1
ATOM 713 C C . LEU A 1 89 ? 3.395 -11.005 14.142 1.00 80.62 89 LEU A C 1
ATOM 715 O O . LEU A 1 89 ? 3.341 -10.238 15.100 1.00 80.62 89 LEU A O 1
ATOM 719 N N . GLY A 1 90 ? 4.081 -12.152 14.156 1.00 71.12 90 GLY A N 1
ATOM 720 C CA . GLY A 1 90 ? 4.705 -12.714 15.343 1.00 71.12 90 GLY A CA 1
ATOM 721 C C . GLY A 1 90 ? 3.687 -13.331 16.304 1.00 71.12 90 GLY A C 1
ATOM 722 O O . GLY A 1 90 ? 2.510 -12.974 16.334 1.00 71.12 90 GLY A O 1
ATOM 723 N N . GLN A 1 91 ? 4.152 -14.288 17.105 1.00 72.44 91 GLN A N 1
ATOM 724 C CA . GLN A 1 91 ? 3.443 -14.681 18.321 1.00 72.44 91 GLN A CA 1
ATOM 725 C C . GLN A 1 91 ? 3.888 -13.753 19.448 1.00 72.44 91 GLN A C 1
ATOM 727 O O . GLN A 1 91 ? 5.057 -13.380 19.495 1.00 72.44 91 GLN A O 1
ATOM 732 N N . VAL A 1 92 ? 2.980 -13.403 20.362 1.00 78.88 92 VAL A N 1
ATOM 733 C CA . VAL A 1 92 ? 3.381 -12.730 21.602 1.00 78.88 92 VAL A CA 1
ATOM 734 C C . VAL A 1 92 ? 4.181 -13.732 22.427 1.00 78.88 92 VAL A C 1
ATOM 736 O O . VAL A 1 92 ? 3.637 -14.739 22.885 1.00 78.88 92 VAL A O 1
ATOM 739 N N . THR A 1 93 ? 5.475 -13.477 22.581 1.00 81.50 93 THR A N 1
ATOM 740 C CA . THR A 1 93 ? 6.387 -14.280 23.400 1.00 81.50 93 THR A CA 1
ATOM 741 C C . THR A 1 93 ? 6.738 -13.524 24.685 1.00 81.50 93 THR A C 1
ATOM 743 O O . THR A 1 93 ? 6.440 -12.331 24.796 1.00 81.50 93 THR A O 1
ATOM 746 N N . PRO A 1 94 ? 7.372 -14.169 25.684 1.00 83.00 94 PRO A N 1
ATOM 747 C CA . PRO A 1 94 ? 7.900 -13.466 26.853 1.00 83.00 94 PRO A CA 1
ATOM 748 C C . PRO A 1 94 ? 8.785 -12.261 26.494 1.00 83.00 94 PRO A C 1
ATOM 750 O O . PRO A 1 94 ? 8.722 -11.236 27.163 1.00 83.00 94 PRO A O 1
ATOM 753 N N . GLU A 1 95 ? 9.556 -12.351 25.409 1.00 83.56 95 GLU A N 1
ATOM 754 C CA . GLU A 1 95 ? 10.411 -11.273 24.904 1.00 83.56 95 GLU A CA 1
ATOM 755 C C . GLU A 1 95 ? 9.596 -10.073 24.405 1.00 83.56 95 GLU A C 1
ATOM 757 O O . GLU A 1 95 ? 9.997 -8.934 24.629 1.00 83.56 95 GLU A O 1
ATOM 762 N N . THR A 1 96 ? 8.407 -10.296 23.830 1.00 80.50 96 THR A N 1
ATOM 763 C CA . THR A 1 96 ? 7.503 -9.213 23.406 1.00 80.50 96 THR A CA 1
ATOM 764 C C . THR A 1 96 ? 7.141 -8.282 24.567 1.00 80.50 96 THR A C 1
ATOM 766 O O . THR A 1 96 ? 7.035 -7.076 24.364 1.00 80.50 96 THR A O 1
ATOM 769 N N . PHE A 1 97 ? 7.020 -8.804 25.795 1.00 79.75 97 PHE A N 1
ATOM 770 C CA . PHE A 1 97 ? 6.761 -7.988 26.992 1.00 79.75 97 PHE A CA 1
ATOM 771 C C . PHE A 1 97 ? 7.955 -7.112 27.408 1.00 79.75 97 PHE A C 1
ATOM 773 O O . PHE A 1 97 ? 7.776 -6.182 28.189 1.00 79.75 97 PHE A O 1
ATOM 780 N N . GLY A 1 98 ? 9.163 -7.411 26.920 1.00 80.81 98 GLY A N 1
ATOM 781 C CA . GLY A 1 98 ? 10.355 -6.580 27.107 1.00 80.81 98 GLY A CA 1
ATOM 782 C C . GLY A 1 98 ? 10.612 -5.592 25.965 1.00 80.81 98 GLY A C 1
ATOM 783 O O . GLY A 1 98 ? 11.360 -4.638 26.159 1.00 80.81 98 GLY A O 1
ATOM 784 N N . GLU A 1 99 ? 10.013 -5.813 24.791 1.00 80.56 99 GLU A N 1
ATOM 785 C CA . GLU A 1 99 ? 10.211 -4.995 23.584 1.00 80.56 99 GLU A CA 1
ATOM 786 C C . GLU A 1 99 ? 9.099 -3.963 23.355 1.00 80.56 99 GLU A C 1
ATOM 788 O O . GLU A 1 99 ? 9.346 -2.918 22.759 1.00 80.56 99 GLU A O 1
ATOM 793 N N . VAL A 1 100 ? 7.877 -4.249 23.809 1.00 80.50 100 VAL A N 1
ATOM 794 C CA . VAL A 1 100 ? 6.681 -3.451 23.515 1.00 80.50 100 VAL A CA 1
ATOM 795 C C . VAL A 1 100 ? 6.132 -2.825 24.796 1.00 80.50 100 VAL A C 1
ATOM 797 O O . VAL A 1 100 ? 6.118 -3.457 25.852 1.00 80.50 100 VAL A O 1
ATOM 800 N N . THR A 1 101 ? 5.655 -1.580 24.716 1.00 81.50 101 THR A N 1
ATOM 801 C CA . THR A 1 101 ? 5.037 -0.896 25.862 1.00 81.50 101 THR A CA 1
ATOM 802 C C . THR A 1 101 ? 3.687 -1.515 26.237 1.00 81.50 101 THR A C 1
ATOM 804 O O . THR A 1 101 ? 3.069 -2.226 25.444 1.00 81.50 101 THR A O 1
ATOM 807 N N . GLU A 1 102 ? 3.189 -1.242 27.448 1.00 80.50 102 GLU A N 1
ATOM 808 C CA . GLU A 1 102 ? 1.875 -1.736 27.895 1.00 80.50 102 GLU A CA 1
ATOM 809 C C . GLU A 1 102 ? 0.752 -1.310 26.933 1.00 80.50 102 GLU A C 1
ATOM 811 O O . GLU A 1 102 ? -0.110 -2.111 26.569 1.00 80.50 102 GLU A O 1
ATOM 816 N N . ASP A 1 103 ? 0.811 -0.073 26.435 1.00 75.94 103 ASP A N 1
ATOM 817 C CA . ASP A 1 103 ? -0.113 0.412 25.413 1.00 75.94 103 ASP A CA 1
ATOM 818 C C . ASP A 1 103 ? 0.076 -0.315 24.077 1.00 75.94 103 ASP A C 1
ATOM 820 O O . ASP A 1 103 ? -0.907 -0.636 23.409 1.00 75.94 103 ASP A O 1
ATOM 824 N N . GLY A 1 104 ? 1.312 -0.650 23.706 1.00 80.94 104 GLY A N 1
ATOM 825 C CA . GLY A 1 104 ? 1.612 -1.487 22.548 1.00 80.94 104 GLY A CA 1
ATOM 826 C C . GLY A 1 104 ? 1.004 -2.895 22.620 1.00 80.94 104 GLY A C 1
ATOM 827 O O . GLY A 1 104 ? 0.582 -3.427 21.593 1.00 80.94 104 GLY A O 1
ATOM 828 N N . LEU A 1 105 ? 0.841 -3.480 23.813 1.00 86.12 105 LEU A N 1
ATOM 829 C CA . LEU A 1 105 ? 0.157 -4.772 23.977 1.00 86.12 105 LEU A CA 1
ATOM 830 C C . LEU A 1 105 ? -1.326 -4.716 23.575 1.00 86.12 105 LEU A C 1
ATOM 832 O O . LEU A 1 105 ? -1.866 -5.726 23.112 1.00 86.12 105 LEU A O 1
ATOM 836 N N . LYS A 1 106 ? -1.969 -3.538 23.636 1.00 84.25 106 LYS A N 1
ATOM 837 C CA . LYS A 1 106 ? -3.355 -3.351 23.165 1.00 84.25 106 LYS A CA 1
ATOM 838 C C . LYS A 1 106 ? -3.504 -3.664 21.679 1.00 84.25 106 LYS A C 1
ATOM 840 O O . LYS A 1 106 ? -4.563 -4.128 21.263 1.00 84.25 106 LYS A O 1
ATOM 845 N N . PHE A 1 107 ? -2.462 -3.460 20.867 1.00 87.69 107 PHE A N 1
ATOM 846 C CA . PHE A 1 107 ? -2.479 -3.879 19.463 1.00 87.69 107 PHE A CA 1
ATOM 847 C C . PHE A 1 107 ? -2.705 -5.386 19.335 1.00 87.69 107 PHE A C 1
ATOM 849 O O . PHE A 1 107 ? -3.608 -5.811 18.612 1.00 87.69 107 PHE A O 1
ATOM 856 N N . TYR A 1 108 ? -1.917 -6.184 20.059 1.00 87.44 108 TYR A N 1
ATOM 857 C CA . TYR A 1 108 ? -2.016 -7.640 20.023 1.00 87.44 108 TYR A CA 1
ATOM 858 C C . TYR A 1 108 ? -3.338 -8.128 20.613 1.00 87.44 108 TYR A C 1
ATOM 860 O O . TYR A 1 108 ? -3.975 -8.995 20.017 1.00 87.44 108 TYR A O 1
ATOM 868 N N . GLU A 1 109 ? -3.800 -7.523 21.712 1.00 88.00 109 GLU A N 1
ATOM 869 C CA . GLU A 1 109 ? -5.113 -7.821 22.292 1.00 88.00 109 GLU A CA 1
ATOM 870 C C . GLU A 1 109 ? -6.232 -7.603 21.263 1.00 88.00 109 GLU A C 1
ATOM 872 O O . GLU A 1 109 ? -7.050 -8.490 21.023 1.00 88.00 109 GLU A O 1
ATOM 877 N N . LEU A 1 110 ? -6.256 -6.442 20.603 1.00 85.62 110 LEU A N 1
ATOM 878 C CA . LEU A 1 110 ? -7.289 -6.115 19.623 1.00 85.62 110 LEU A CA 1
ATOM 879 C C . LEU A 1 110 ? -7.217 -6.999 18.373 1.00 85.62 110 LEU A C 1
ATOM 881 O O . LEU A 1 110 ? -8.261 -7.347 17.819 1.00 85.62 110 LEU A O 1
ATOM 885 N N . LEU A 1 111 ? -6.012 -7.360 17.930 1.00 86.31 111 LEU A N 1
ATOM 886 C CA . LEU A 1 111 ? -5.799 -8.258 16.797 1.00 86.31 111 LEU A CA 1
ATOM 887 C C . LEU A 1 111 ? -6.328 -9.670 17.106 1.00 86.31 111 LEU A C 1
ATOM 889 O O . LEU A 1 111 ? -7.060 -10.238 16.298 1.00 86.31 111 LEU A O 1
ATOM 893 N N . GLN A 1 112 ? -6.018 -10.195 18.296 1.00 85.88 112 GLN A N 1
ATOM 894 C CA . GLN A 1 112 ? -6.420 -11.531 18.756 1.00 85.88 112 GLN A CA 1
ATOM 895 C C . GLN A 1 112 ? -7.891 -11.604 19.189 1.00 85.88 112 GLN A C 1
ATOM 897 O O . GLN A 1 112 ? -8.502 -12.671 19.163 1.00 85.88 112 GLN A O 1
ATOM 902 N N . ARG A 1 113 ? -8.503 -10.471 19.553 1.00 87.44 113 ARG A N 1
ATOM 903 C CA . ARG A 1 113 ? -9.909 -10.403 19.979 1.00 87.44 113 ARG A CA 1
ATOM 904 C C . ARG A 1 113 ? -10.893 -10.859 18.901 1.00 87.44 113 ARG A C 1
ATOM 906 O O . ARG A 1 113 ? -11.981 -11.334 19.228 1.00 87.44 113 ARG A O 1
ATOM 913 N N . TYR A 1 114 ? -10.560 -10.678 17.623 1.00 85.12 114 TYR A N 1
ATOM 914 C CA . TYR A 1 114 ? -11.462 -10.979 16.513 1.00 85.12 114 TYR A CA 1
ATOM 915 C C . TYR A 1 114 ? -10.970 -12.189 15.716 1.00 85.12 114 TYR A C 1
ATOM 917 O O . TYR A 1 114 ? -10.195 -12.038 14.777 1.00 85.12 114 TYR A O 1
ATOM 925 N N . ALA A 1 115 ? -11.523 -13.373 15.994 1.00 87.81 115 ALA A N 1
ATOM 926 C CA . ALA A 1 115 ? -11.231 -14.588 15.220 1.00 87.81 115 ALA A CA 1
ATOM 927 C C . ALA A 1 115 ? -11.464 -14.408 13.705 1.00 87.81 115 ALA A C 1
ATOM 929 O O . ALA A 1 115 ? -10.731 -14.951 12.884 1.00 87.81 115 ALA A O 1
ATOM 930 N N . SER A 1 116 ? -12.447 -13.584 13.317 1.00 91.50 116 SER A N 1
ATOM 931 C CA . SER A 1 116 ? -12.698 -13.248 11.910 1.00 91.50 116 SER A CA 1
ATOM 932 C C . SER A 1 116 ? -11.526 -12.507 11.256 1.00 91.50 116 SER A C 1
ATOM 934 O O . SER A 1 116 ? -11.282 -12.685 10.068 1.00 91.50 116 SER A O 1
ATOM 936 N N . LEU A 1 117 ? -10.817 -11.664 12.017 1.00 91.81 117 LEU A N 1
ATOM 937 C CA . LEU A 1 117 ? -9.669 -10.905 11.529 1.00 91.81 117 LEU A CA 1
ATOM 938 C C . LEU A 1 117 ? -8.462 -11.820 11.338 1.00 91.81 117 LEU A C 1
ATOM 940 O O . LEU A 1 117 ? -7.855 -11.797 10.273 1.00 91.81 117 LEU A O 1
ATOM 944 N N . GLU A 1 118 ? -8.163 -12.662 12.326 1.00 90.75 118 GLU A N 1
ATOM 945 C CA . GLU A 1 118 ? -7.115 -13.682 12.217 1.00 90.75 118 GLU A CA 1
ATOM 946 C C . GLU A 1 118 ? -7.367 -14.600 11.013 1.00 90.75 118 GLU A C 1
ATOM 948 O O . GLU A 1 118 ? -6.492 -14.779 10.167 1.00 90.75 118 GLU A O 1
ATOM 953 N N . GLN A 1 119 ? -8.598 -15.097 10.858 1.00 92.62 119 GLN A N 1
ATOM 954 C CA . GLN A 1 119 ? -8.976 -15.904 9.703 1.00 92.62 119 GLN A CA 1
ATOM 955 C C . GLN A 1 119 ? -8.794 -15.135 8.387 1.00 92.62 119 GLN A C 1
ATOM 957 O O . GLN A 1 119 ? -8.250 -15.690 7.433 1.00 92.62 119 GLN A O 1
ATOM 962 N N . ALA A 1 120 ? -9.218 -13.870 8.315 1.00 95.12 120 ALA A N 1
ATOM 963 C CA . ALA A 1 120 ? -9.072 -13.063 7.106 1.00 95.12 120 ALA A CA 1
ATOM 964 C C . ALA A 1 120 ? -7.598 -12.823 6.736 1.00 95.12 120 ALA A C 1
ATOM 966 O O . ALA A 1 120 ? -7.253 -12.880 5.556 1.00 95.12 120 ALA A O 1
ATOM 967 N N . ILE A 1 121 ? -6.719 -12.626 7.723 1.00 95.00 121 ILE A N 1
ATOM 968 C CA . ILE A 1 121 ? -5.272 -12.519 7.498 1.00 95.00 121 ILE A CA 1
ATOM 969 C C . ILE A 1 121 ? -4.701 -13.859 7.018 1.00 95.00 121 ILE A C 1
ATOM 971 O O . ILE A 1 121 ? -3.930 -13.883 6.062 1.00 95.00 121 ILE A O 1
ATOM 975 N N . ALA A 1 122 ? -5.113 -14.982 7.613 1.00 93.00 122 ALA A N 1
ATOM 976 C CA . ALA A 1 122 ? -4.672 -16.310 7.188 1.00 93.00 122 ALA A CA 1
ATOM 977 C C . ALA A 1 122 ? -5.055 -16.611 5.728 1.00 93.00 122 ALA A C 1
ATOM 979 O O . ALA A 1 122 ? -4.312 -17.288 5.019 1.00 93.00 122 ALA A O 1
ATOM 980 N N . GLN A 1 123 ? -6.179 -16.066 5.246 1.00 94.94 123 GLN A N 1
ATOM 981 C CA . GLN A 1 123 ? -6.597 -16.188 3.846 1.00 94.94 123 GLN A CA 1
ATOM 982 C C . GLN A 1 123 ? -5.750 -15.358 2.868 1.00 94.94 123 GLN A C 1
ATOM 984 O O . GLN A 1 123 ? -5.809 -15.615 1.668 1.00 94.94 123 GLN A O 1
ATOM 989 N N . LEU A 1 124 ? -4.917 -14.416 3.329 1.00 96.44 124 LEU A N 1
ATOM 990 C CA . LEU A 1 124 ? -4.031 -13.657 2.439 1.00 96.44 124 LEU A CA 1
ATOM 991 C C . LEU A 1 124 ? -2.940 -14.534 1.814 1.00 96.44 124 LEU A C 1
ATOM 993 O O . LEU A 1 124 ? -2.582 -14.319 0.659 1.00 96.44 124 LEU A O 1
ATOM 997 N N . THR A 1 125 ? -2.420 -15.532 2.536 1.00 94.00 125 THR A N 1
ATOM 998 C CA . THR A 1 125 ? -1.352 -16.414 2.032 1.00 94.00 125 THR A CA 1
ATOM 999 C C . THR A 1 125 ? -1.801 -17.257 0.833 1.00 94.00 125 THR A C 1
ATOM 1001 O O . THR A 1 125 ? -1.113 -17.212 -0.186 1.00 94.00 125 THR A O 1
ATOM 1004 N N . PRO A 1 126 ? -2.927 -18.000 0.882 1.00 93.50 126 PRO A N 1
ATOM 1005 C CA . PRO A 1 126 ? -3.424 -18.722 -0.289 1.00 93.50 126 PRO A CA 1
ATOM 1006 C C . PRO A 1 126 ? -3.975 -17.791 -1.379 1.00 93.50 126 PRO A C 1
ATOM 1008 O O . PRO A 1 126 ? -4.027 -18.191 -2.539 1.00 93.50 126 PRO A O 1
ATOM 1011 N N . LEU A 1 127 ? -4.372 -16.559 -1.033 1.00 94.81 127 LEU A N 1
ATOM 1012 C CA . LEU A 1 127 ? -4.771 -15.544 -2.006 1.00 94.81 127 LEU A CA 1
ATOM 1013 C C . LEU A 1 127 ? -3.561 -15.070 -2.828 1.00 94.81 127 LEU A C 1
ATOM 1015 O O . LEU A 1 127 ? -3.632 -15.041 -4.056 1.00 94.81 127 LEU A O 1
ATOM 1019 N N . TYR A 1 128 ? -2.454 -14.716 -2.172 1.00 96.31 128 TYR A N 1
ATOM 1020 C CA . TYR A 1 128 ? -1.269 -14.102 -2.776 1.00 96.31 128 TYR A CA 1
ATOM 1021 C C . TYR A 1 128 ? -0.686 -14.940 -3.921 1.00 96.31 128 TYR A C 1
ATOM 1023 O O . TYR A 1 128 ? -0.229 -16.067 -3.727 1.00 96.31 128 TYR A O 1
ATOM 1031 N N . THR A 1 129 ? -0.676 -14.371 -5.129 1.00 95.81 129 THR A N 1
ATOM 1032 C CA . THR A 1 129 ? -0.241 -15.070 -6.346 1.00 95.81 129 THR A CA 1
ATOM 1033 C C . THR A 1 129 ? 0.980 -14.388 -6.972 1.00 95.81 129 THR A C 1
ATOM 1035 O O . THR A 1 129 ? 0.834 -13.349 -7.616 1.00 95.81 129 THR A O 1
ATOM 1038 N N . PRO A 1 130 ? 2.188 -14.968 -6.852 1.00 95.31 130 PRO A N 1
ATOM 1039 C CA . PRO A 1 130 ? 3.412 -14.370 -7.385 1.00 95.31 130 PRO A CA 1
ATOM 1040 C C . PRO A 1 130 ? 3.466 -14.440 -8.912 1.00 95.31 130 PRO A C 1
ATOM 1042 O O . PRO A 1 130 ? 3.562 -15.534 -9.471 1.00 95.31 130 PRO A O 1
ATOM 1045 N N . CYS A 1 131 ? 3.453 -13.299 -9.603 1.00 95.69 131 CYS A N 1
ATOM 1046 C CA . CYS A 1 131 ? 3.490 -13.276 -11.071 1.00 95.69 131 CYS A CA 1
ATOM 1047 C C . CYS A 1 131 ? 4.325 -12.151 -11.693 1.00 95.69 131 CYS A C 1
ATOM 1049 O O . CYS A 1 131 ? 4.599 -12.220 -12.886 1.00 95.69 131 CYS A O 1
ATOM 1051 N N . CYS A 1 132 ? 4.767 -11.147 -10.939 1.00 96.56 132 CYS A N 1
ATOM 1052 C CA . CYS A 1 132 ? 5.606 -10.071 -11.477 1.00 96.56 132 CYS A CA 1
ATOM 1053 C C . CYS A 1 132 ? 6.593 -9.542 -10.431 1.00 96.56 132 CYS A C 1
ATOM 1055 O O . CYS A 1 132 ? 6.566 -9.959 -9.273 1.00 96.56 132 CYS A O 1
ATOM 1057 N N . LEU A 1 133 ? 7.464 -8.614 -10.825 1.00 96.06 133 LEU A N 1
ATOM 1058 C CA . LEU A 1 133 ? 8.274 -7.851 -9.879 1.00 96.06 133 LEU A CA 1
ATOM 1059 C C . LEU A 1 133 ? 7.372 -6.869 -9.127 1.00 96.06 133 LEU A C 1
ATOM 1061 O O . LEU A 1 133 ? 6.668 -6.091 -9.764 1.00 96.06 133 LEU A O 1
ATOM 1065 N N . ILE A 1 134 ? 7.431 -6.895 -7.800 1.00 97.38 134 ILE A N 1
ATOM 1066 C CA . ILE A 1 134 ? 6.806 -5.909 -6.917 1.00 97.38 134 ILE A CA 1
ATOM 1067 C C . ILE A 1 134 ? 7.871 -5.244 -6.043 1.00 97.38 134 ILE A C 1
ATOM 1069 O O . ILE A 1 134 ? 8.911 -5.839 -5.743 1.00 97.38 134 ILE A O 1
ATOM 1073 N N . HIS A 1 135 ? 7.596 -4.020 -5.619 1.00 97.00 135 HIS A N 1
ATOM 1074 C CA . HIS A 1 135 ? 8.394 -3.247 -4.681 1.00 97.00 135 HIS A CA 1
ATOM 1075 C C . HIS A 1 135 ? 8.306 -3.817 -3.256 1.00 97.00 135 HIS A C 1
ATOM 1077 O O . HIS A 1 135 ? 9.308 -3.872 -2.548 1.00 97.00 135 HIS A O 1
ATOM 1083 N N . ASN A 1 136 ? 7.119 -4.279 -2.838 1.00 95.38 136 ASN A N 1
ATOM 1084 C CA . ASN A 1 136 ? 6.817 -4.918 -1.548 1.00 95.38 136 ASN A CA 1
ATOM 1085 C C . ASN A 1 136 ? 6.999 -4.041 -0.283 1.00 95.38 136 ASN A C 1
ATOM 1087 O O . ASN A 1 136 ? 6.591 -4.440 0.805 1.00 95.38 136 ASN A O 1
ATOM 1091 N N . ASP A 1 137 ? 7.509 -2.819 -0.418 1.00 94.88 137 ASP A N 1
ATOM 1092 C CA . ASP A 1 137 ? 7.468 -1.783 0.632 1.00 94.88 137 ASP A CA 1
ATOM 1093 C C . ASP A 1 137 ? 7.024 -0.420 0.098 1.00 94.88 137 ASP A C 1
ATOM 1095 O O . ASP A 1 137 ? 7.632 0.613 0.360 1.00 94.88 137 ASP A O 1
ATOM 1099 N N . LEU A 1 138 ? 6.022 -0.431 -0.781 1.00 95.00 138 LEU A N 1
ATOM 1100 C CA . LEU A 1 138 ? 5.635 0.771 -1.502 1.00 95.00 138 LEU A CA 1
ATOM 1101 C C . LEU A 1 138 ? 4.943 1.771 -0.562 1.00 95.00 138 LEU A C 1
ATOM 1103 O O . LEU A 1 138 ? 3.832 1.528 -0.091 1.00 95.00 138 LEU A O 1
ATOM 1107 N N . ARG A 1 139 ? 5.612 2.899 -0.315 1.00 95.56 139 ARG A N 1
ATOM 1108 C CA . ARG A 1 139 ? 5.129 4.052 0.461 1.00 95.56 139 ARG A CA 1
ATOM 1109 C C . ARG A 1 139 ? 5.272 5.331 -0.361 1.00 95.56 139 ARG A C 1
ATOM 1111 O O . ARG A 1 139 ? 6.006 5.342 -1.347 1.00 95.56 139 ARG A O 1
ATOM 1118 N N . PHE A 1 140 ? 4.621 6.422 0.046 1.00 97.00 140 PHE A N 1
ATOM 1119 C CA . PHE A 1 140 ? 4.766 7.706 -0.655 1.00 97.00 140 PHE A CA 1
ATOM 1120 C C . PHE A 1 140 ? 6.213 8.227 -0.658 1.00 97.00 140 PHE A C 1
ATOM 1122 O O . PHE A 1 140 ? 6.653 8.718 -1.690 1.00 97.00 140 PHE A O 1
ATOM 1129 N N . ALA A 1 141 ? 6.985 8.013 0.412 1.00 96.25 141 ALA A N 1
ATOM 1130 C CA . ALA A 1 141 ? 8.413 8.355 0.453 1.00 96.25 141 ALA A CA 1
ATOM 1131 C C . ALA A 1 141 ? 9.263 7.621 -0.607 1.00 96.25 141 ALA A C 1
ATOM 1133 O O . ALA A 1 141 ? 10.338 8.080 -0.982 1.00 96.25 141 ALA A O 1
ATOM 1134 N N . ASN A 1 142 ? 8.771 6.492 -1.129 1.00 96.69 142 ASN A N 1
ATOM 1135 C CA . ASN A 1 142 ? 9.459 5.688 -2.142 1.00 96.69 142 ASN A CA 1
ATOM 1136 C C . ASN A 1 142 ? 9.006 6.054 -3.571 1.00 96.69 142 ASN A C 1
ATOM 1138 O O . ASN A 1 142 ? 9.399 5.409 -4.549 1.00 96.69 142 ASN A O 1
ATOM 1142 N N . LEU A 1 143 ? 8.175 7.091 -3.706 1.00 96.44 143 LEU A N 1
ATOM 1143 C CA . LEU A 1 143 ? 7.720 7.652 -4.969 1.00 96.44 143 LEU A CA 1
ATOM 1144 C C . LEU A 1 143 ? 8.259 9.070 -5.107 1.00 96.44 143 LEU A C 1
ATOM 1146 O O . LEU A 1 143 ? 7.989 9.917 -4.267 1.00 96.44 143 LEU A O 1
ATOM 1150 N N . LEU A 1 144 ? 8.971 9.348 -6.192 1.00 94.81 144 LEU A N 1
ATOM 1151 C CA . LEU A 1 144 ? 9.429 10.698 -6.507 1.00 94.81 144 LEU A CA 1
ATOM 1152 C C . LEU A 1 144 ? 8.531 11.327 -7.567 1.00 94.81 144 LEU A C 1
ATOM 1154 O O . LEU A 1 144 ? 8.171 10.656 -8.536 1.00 94.81 144 LEU A O 1
ATOM 1158 N N . VAL A 1 145 ? 8.231 12.614 -7.431 1.00 92.69 145 VAL A N 1
ATOM 1159 C CA . VAL A 1 145 ? 7.394 13.387 -8.353 1.00 92.69 145 VAL A CA 1
ATOM 1160 C C . VAL A 1 145 ? 8.190 14.539 -8.939 1.00 92.69 145 VAL A C 1
ATOM 1162 O O . VAL A 1 145 ? 8.830 15.298 -8.221 1.00 92.69 145 VAL A O 1
ATOM 1165 N N . HIS A 1 146 ? 8.137 14.687 -10.260 1.00 90.94 146 HIS A N 1
ATOM 1166 C CA . HIS A 1 146 ? 8.808 15.784 -10.946 1.00 90.94 146 HIS A CA 1
ATOM 1167 C C . HIS A 1 146 ? 8.187 17.141 -10.568 1.00 90.94 146 HIS A C 1
ATOM 1169 O O . HIS A 1 146 ? 6.964 17.275 -10.572 1.00 90.94 146 HIS A O 1
ATOM 1175 N N . HIS A 1 147 ? 8.995 18.187 -10.360 1.00 88.69 147 HIS A N 1
ATOM 1176 C CA . HIS A 1 147 ? 8.505 19.524 -9.960 1.00 88.69 147 HIS A CA 1
ATOM 1177 C C . HIS A 1 147 ? 7.490 20.140 -10.945 1.00 88.69 147 HIS A C 1
ATOM 1179 O O . HIS A 1 147 ? 6.684 20.987 -10.581 1.00 88.69 147 HIS A O 1
ATOM 1185 N N . GLN A 1 148 ? 7.529 19.711 -12.209 1.00 86.00 148 GLN A N 1
ATOM 1186 C CA . GLN A 1 148 ? 6.639 20.162 -13.290 1.00 86.00 148 GLN A CA 1
ATOM 1187 C C . GLN A 1 148 ? 5.643 19.079 -13.733 1.00 86.00 148 GLN A C 1
ATOM 1189 O O . GLN A 1 148 ? 5.262 19.027 -14.904 1.00 86.00 148 GLN A O 1
ATOM 1194 N N . TRP A 1 149 ? 5.260 18.167 -12.836 1.00 85.62 149 TRP A N 1
ATOM 1195 C CA . TRP A 1 149 ? 4.371 17.055 -13.180 1.00 85.62 149 TRP A CA 1
ATOM 1196 C C . TRP A 1 149 ? 3.036 17.525 -13.782 1.00 85.62 149 TRP A C 1
ATOM 1198 O O . TRP A 1 149 ? 2.510 16.863 -14.675 1.00 85.62 149 TRP A O 1
ATOM 1208 N N . GLN A 1 150 ? 2.512 18.684 -13.359 1.00 82.94 150 GLN A N 1
ATOM 1209 C CA . GLN A 1 150 ? 1.273 19.248 -13.903 1.00 82.94 150 GLN A CA 1
ATOM 1210 C C . GLN A 1 150 ? 1.414 19.634 -15.379 1.00 82.94 150 GLN A C 1
ATOM 1212 O O . GLN A 1 150 ? 0.511 19.354 -16.164 1.00 82.94 150 GLN A O 1
ATOM 1217 N N . SER A 1 151 ? 2.524 20.273 -15.761 1.00 77.25 151 SER A N 1
ATOM 1218 C CA . SER A 1 151 ? 2.778 20.673 -17.151 1.00 77.25 151 SER A CA 1
ATOM 1219 C C . SER A 1 151 ? 3.102 19.463 -18.024 1.00 77.25 151 SER A C 1
ATOM 1221 O O . SER A 1 151 ? 2.565 19.345 -19.120 1.00 77.25 151 SER A O 1
ATOM 1223 N N . GLN A 1 152 ? 3.876 18.501 -17.509 1.00 70.19 152 GLN A N 1
ATOM 1224 C CA . GLN A 1 152 ? 4.171 17.250 -18.223 1.00 70.19 152 GLN A CA 1
ATOM 1225 C C . GLN A 1 152 ? 2.903 16.441 -18.516 1.00 70.19 152 GLN A C 1
ATOM 1227 O O . GLN A 1 152 ? 2.747 15.926 -19.620 1.00 70.19 152 GLN A O 1
ATOM 1232 N N . ALA A 1 153 ? 1.962 16.396 -17.569 1.00 66.31 153 ALA A N 1
ATOM 1233 C CA . ALA A 1 153 ? 0.664 15.762 -17.777 1.00 66.31 153 ALA A CA 1
ATOM 1234 C C . ALA A 1 153 ? -0.213 16.485 -18.824 1.00 66.31 153 ALA A C 1
ATOM 1236 O O . ALA A 1 153 ? -1.119 15.866 -19.378 1.00 66.31 153 ALA A O 1
ATOM 1237 N N . ARG A 1 154 ? 0.027 17.780 -19.083 1.00 63.12 154 ARG A N 1
ATOM 1238 C CA . ARG A 1 154 ? -0.741 18.613 -20.029 1.00 63.12 154 ARG A CA 1
ATOM 1239 C C . ARG A 1 154 ? -0.174 18.591 -21.445 1.00 63.12 154 ARG A C 1
ATOM 1241 O O . ARG A 1 154 ? -0.938 18.492 -22.396 1.00 63.12 154 ARG A O 1
ATOM 1248 N N . GLU A 1 155 ? 1.138 18.743 -21.576 1.00 57.62 155 GLU A N 1
ATOM 1249 C CA . GLU A 1 155 ? 1.798 19.013 -22.860 1.00 57.62 155 GLU A CA 1
ATOM 1250 C C . GLU A 1 155 ? 2.140 17.736 -23.625 1.00 57.62 155 GLU A C 1
ATOM 1252 O O . GLU A 1 155 ? 2.093 17.725 -24.852 1.00 57.62 155 GLU A O 1
ATOM 1257 N N . HIS A 1 156 ? 2.421 16.645 -22.909 1.00 54.72 156 HIS A N 1
ATOM 1258 C CA . HIS A 1 156 ? 2.817 15.383 -23.523 1.00 54.72 156 HIS A CA 1
ATOM 1259 C C . HIS A 1 156 ? 2.118 14.177 -22.872 1.00 54.72 156 HIS A C 1
ATOM 1261 O O . HIS A 1 156 ? 2.791 13.299 -22.331 1.00 54.72 156 HIS A O 1
ATOM 1267 N N . PRO A 1 157 ? 0.773 14.086 -22.931 1.00 52.66 157 PRO A N 1
ATOM 1268 C CA . PRO A 1 157 ? 0.034 12.958 -22.356 1.00 52.66 157 PRO A CA 1
ATOM 1269 C C . PRO A 1 157 ? 0.424 11.599 -22.969 1.00 52.66 157 PRO A C 1
ATOM 1271 O O . PRO A 1 157 ? 0.252 10.569 -22.319 1.00 52.66 157 PRO A O 1
ATOM 1274 N N . GLU A 1 158 ? 0.969 11.593 -24.192 1.00 48.47 158 GLU A N 1
ATOM 1275 C CA . GLU A 1 158 ? 1.442 10.391 -24.892 1.00 48.47 158 GLU A CA 1
ATOM 1276 C C . GLU A 1 158 ? 2.952 10.134 -24.757 1.00 48.47 158 GLU A C 1
ATOM 1278 O O . GLU A 1 158 ? 3.407 9.025 -25.045 1.00 48.47 158 GLU A O 1
ATOM 1283 N N . GLU A 1 159 ? 3.753 11.111 -24.311 1.00 47.88 159 GLU A N 1
ATOM 1284 C CA . GLU A 1 159 ? 5.180 10.856 -24.111 1.00 47.88 159 GLU A CA 1
ATOM 1285 C C . GLU A 1 159 ? 5.414 10.2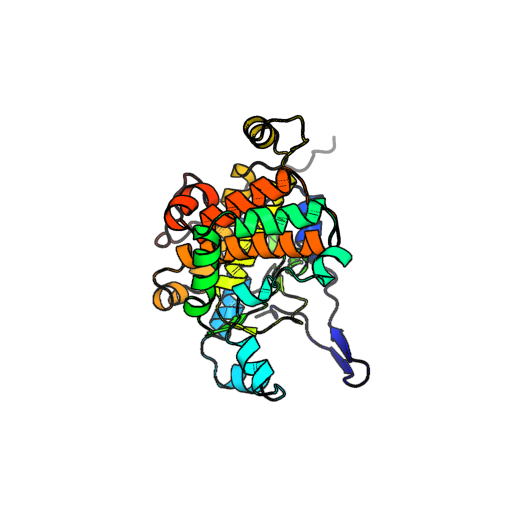14 -22.746 1.00 47.88 159 GLU A C 1
ATOM 1287 O O . GLU A 1 159 ? 4.961 10.685 -21.707 1.00 47.88 159 GLU A O 1
ATOM 1292 N N . ASP A 1 160 ? 6.219 9.153 -22.740 1.00 49.66 160 ASP A N 1
ATOM 1293 C CA . ASP A 1 160 ? 6.742 8.446 -21.566 1.00 49.66 160 ASP A CA 1
ATOM 1294 C C . ASP A 1 160 ? 7.630 9.312 -20.636 1.00 49.66 160 ASP A C 1
ATOM 1296 O O . ASP A 1 160 ? 8.539 8.806 -19.965 1.00 49.66 160 ASP A O 1
ATOM 1300 N N . ALA A 1 161 ? 7.419 10.626 -20.570 1.00 54.50 161 ALA A N 1
ATOM 1301 C CA . ALA A 1 161 ? 7.886 11.450 -19.472 1.00 54.50 161 ALA A CA 1
ATOM 1302 C C . ALA A 1 161 ? 7.064 11.087 -18.231 1.00 54.50 161 ALA A C 1
ATOM 1304 O O . ALA A 1 161 ? 6.168 11.814 -17.827 1.00 54.50 161 ALA A O 1
ATOM 1305 N N . ALA A 1 162 ? 7.344 9.921 -17.639 1.00 61.84 162 ALA A N 1
ATOM 1306 C CA . ALA A 1 162 ? 6.669 9.513 -16.418 1.00 61.84 162 ALA A CA 1
ATOM 1307 C C . ALA A 1 162 ? 6.905 10.615 -15.365 1.00 61.84 162 ALA A C 1
ATOM 1309 O O . ALA A 1 162 ? 8.065 10.889 -15.045 1.00 61.84 162 ALA A O 1
ATOM 1310 N N . PRO A 1 163 ? 5.860 11.276 -14.847 1.00 81.88 163 PRO A N 1
ATOM 1311 C CA . PRO A 1 163 ? 6.033 12.308 -13.828 1.00 81.88 163 PRO A CA 1
ATOM 1312 C C . PRO A 1 163 ? 6.441 11.701 -12.481 1.00 81.88 163 PRO A C 1
ATOM 1314 O O . PRO A 1 163 ? 6.867 12.426 -11.588 1.00 81.88 163 PRO A O 1
ATOM 1317 N N . VAL A 1 164 ? 6.326 10.374 -12.352 1.00 91.12 164 VAL A N 1
ATOM 1318 C CA . VAL A 1 164 ? 6.614 9.603 -11.145 1.00 91.12 164 VAL A CA 1
ATOM 1319 C C . VAL A 1 164 ? 7.811 8.673 -11.376 1.00 91.12 164 VAL A C 1
ATOM 1321 O O . VAL A 1 164 ? 7.986 8.112 -12.464 1.00 91.12 164 VAL A O 1
ATOM 1324 N N . ARG A 1 165 ? 8.653 8.505 -10.356 1.00 92.06 165 ARG A N 1
ATOM 1325 C CA . ARG A 1 165 ? 9.711 7.482 -10.282 1.00 92.06 165 ARG A CA 1
ATOM 1326 C C . ARG A 1 165 ? 9.523 6.644 -9.030 1.00 92.06 165 ARG A C 1
ATOM 1328 O O . ARG A 1 165 ? 9.053 7.159 -8.024 1.00 92.06 165 ARG A O 1
ATOM 1335 N N . VAL A 1 166 ? 9.932 5.382 -9.093 1.00 94.88 166 VAL A N 1
ATOM 1336 C CA . VAL A 1 166 ? 9.931 4.479 -7.936 1.00 94.88 166 VAL A CA 1
ATOM 1337 C C . VAL A 1 166 ? 11.372 4.216 -7.517 1.00 94.88 166 VAL A C 1
ATOM 1339 O O . VAL A 1 166 ? 12.199 3.809 -8.343 1.00 94.88 166 VAL A O 1
ATOM 1342 N N . ILE A 1 167 ? 11.672 4.455 -6.248 1.00 94.69 167 ILE A N 1
ATOM 1343 C CA . ILE A 1 167 ? 13.003 4.295 -5.654 1.00 94.69 167 ILE A CA 1
ATOM 1344 C C . ILE A 1 167 ? 12.965 3.285 -4.509 1.00 94.69 167 ILE A C 1
ATOM 1346 O O . ILE A 1 167 ? 11.894 2.826 -4.145 1.00 94.69 167 ILE A O 1
ATOM 1350 N N . ASP A 1 168 ? 14.136 2.978 -3.943 1.00 93.44 168 ASP A N 1
ATOM 1351 C CA . ASP A 1 168 ? 14.264 2.179 -2.716 1.00 93.44 168 ASP A CA 1
ATOM 1352 C C . ASP A 1 168 ? 13.734 0.732 -2.832 1.00 93.44 168 ASP A C 1
ATOM 1354 O O . ASP A 1 168 ? 12.954 0.219 -2.035 1.00 93.44 168 ASP A O 1
ATOM 1358 N N . TRP A 1 169 ? 14.221 0.036 -3.861 1.00 93.31 169 TRP A N 1
ATOM 1359 C CA . TRP A 1 169 ? 13.833 -1.334 -4.206 1.00 93.31 169 TRP A CA 1
ATOM 1360 C C . TRP A 1 169 ? 14.378 -2.416 -3.259 1.00 93.31 169 TRP A C 1
ATOM 1362 O O . TRP A 1 169 ? 14.342 -3.590 -3.610 1.00 93.31 169 TRP A O 1
ATOM 1372 N N . GLU A 1 170 ? 14.909 -2.090 -2.082 1.00 91.44 170 GLU A N 1
ATOM 1373 C CA . GLU A 1 170 ? 15.630 -3.050 -1.229 1.00 91.44 170 GLU A CA 1
ATOM 1374 C C . GLU A 1 170 ? 14.774 -4.252 -0.776 1.00 91.44 170 GLU A C 1
ATOM 1376 O O . GLU A 1 170 ? 15.293 -5.353 -0.573 1.00 91.44 170 GLU A O 1
ATOM 1381 N N . LYS A 1 171 ? 13.448 -4.070 -0.683 1.00 91.94 171 LYS A N 1
ATOM 1382 C CA . LYS A 1 171 ? 12.487 -5.108 -0.278 1.00 91.94 171 LYS A CA 1
ATOM 1383 C C . LYS A 1 171 ? 11.770 -5.775 -1.447 1.00 91.94 171 LYS A C 1
ATOM 1385 O O . LYS A 1 171 ? 10.791 -6.479 -1.193 1.00 91.94 171 LYS A O 1
ATOM 1390 N N . TRP A 1 172 ? 12.243 -5.593 -2.685 1.00 93.12 172 TRP A N 1
ATOM 1391 C CA . TRP A 1 172 ? 11.617 -6.153 -3.886 1.00 93.12 172 TRP A CA 1
ATOM 1392 C C . TRP A 1 172 ? 11.326 -7.655 -3.762 1.00 93.12 172 TRP A C 1
ATOM 1394 O O . TRP A 1 172 ? 12.048 -8.413 -3.102 1.00 93.12 172 TRP A O 1
ATOM 1404 N N . ARG A 1 173 ? 10.271 -8.115 -4.442 1.00 92.88 173 ARG A N 1
ATOM 1405 C CA . ARG A 1 173 ? 9.911 -9.541 -4.519 1.00 92.88 173 ARG A CA 1
ATOM 1406 C C . ARG A 1 173 ? 9.368 -9.911 -5.889 1.00 92.88 173 ARG A C 1
ATOM 1408 O O . ARG A 1 173 ? 8.827 -9.071 -6.598 1.00 92.88 173 ARG A O 1
ATOM 1415 N N . TRP A 1 174 ? 9.451 -11.197 -6.231 1.00 95.12 174 TRP A N 1
ATOM 1416 C CA . TRP A 1 174 ? 8.538 -11.755 -7.226 1.00 95.12 174 TRP A CA 1
ATOM 1417 C C . TRP A 1 174 ? 7.212 -12.046 -6.528 1.00 95.12 174 TRP A C 1
ATOM 1419 O O . TRP A 1 174 ? 7.166 -12.883 -5.626 1.00 95.12 174 TRP A O 1
ATOM 1429 N N . GLY A 1 175 ? 6.159 -11.313 -6.872 1.00 95.69 175 GLY A N 1
ATOM 1430 C CA . GLY A 1 175 ? 4.988 -11.189 -6.020 1.00 95.69 175 GLY A CA 1
ATOM 1431 C C . GLY A 1 175 ? 3.685 -10.883 -6.736 1.00 95.69 175 GLY A C 1
ATOM 1432 O O . GLY A 1 175 ? 3.607 -10.904 -7.967 1.00 95.69 175 GLY A O 1
ATOM 1433 N N . ASP A 1 176 ? 2.650 -10.692 -5.921 1.00 97.62 176 ASP A N 1
ATOM 1434 C CA . ASP A 1 176 ? 1.306 -10.352 -6.372 1.00 97.62 176 ASP A CA 1
ATOM 1435 C C . ASP A 1 176 ? 1.222 -8.837 -6.618 1.00 97.62 176 ASP A C 1
ATOM 1437 O O . ASP A 1 176 ? 1.401 -8.064 -5.673 1.00 97.62 176 ASP A O 1
ATOM 1441 N N . PRO A 1 177 ? 0.934 -8.379 -7.849 1.00 98.19 177 PRO A N 1
ATOM 1442 C CA . PRO A 1 177 ? 0.912 -6.955 -8.185 1.00 98.19 177 PRO A CA 1
ATOM 1443 C C . PRO A 1 177 ? -0.087 -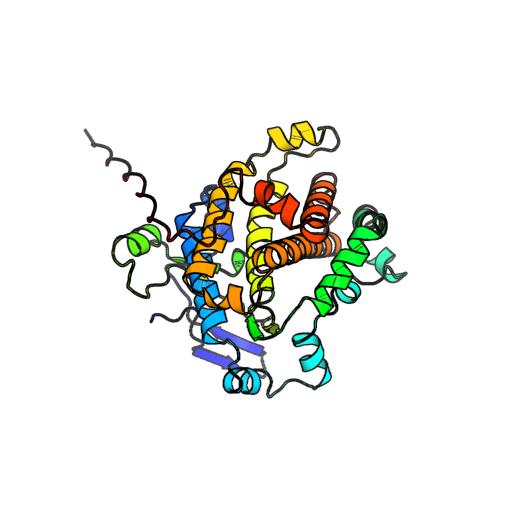6.135 -7.362 1.00 98.19 177 PRO A C 1
ATOM 1445 O O . PRO A 1 177 ? 0.094 -4.931 -7.165 1.00 98.19 177 PRO A O 1
ATOM 1448 N N . THR A 1 178 ? -1.168 -6.764 -6.899 1.00 98.12 178 THR A N 1
ATOM 1449 C CA . THR A 1 178 ? -2.200 -6.080 -6.112 1.00 98.12 178 THR A CA 1
ATOM 1450 C C . THR A 1 178 ? -1.742 -5.768 -4.691 1.00 98.12 178 THR A C 1
ATOM 1452 O O . THR A 1 178 ? -2.352 -4.923 -4.037 1.00 98.12 178 THR A O 1
ATOM 1455 N N . PHE A 1 179 ? -0.651 -6.391 -4.231 1.00 98.31 179 PHE A N 1
ATOM 1456 C CA . PHE A 1 179 ? -0.041 -6.100 -2.940 1.00 98.31 179 PHE A CA 1
ATOM 1457 C C . PHE A 1 179 ? 0.445 -4.652 -2.872 1.00 98.31 179 PHE A C 1
ATOM 1459 O O . PHE A 1 179 ? 0.005 -3.897 -2.009 1.00 98.31 179 PHE A O 1
ATOM 1466 N N . ASP A 1 180 ? 1.281 -4.237 -3.824 1.00 98.56 180 ASP A N 1
ATOM 1467 C CA . ASP A 1 180 ? 1.803 -2.869 -3.904 1.00 98.56 180 ASP A CA 1
ATOM 1468 C C . ASP A 1 180 ? 0.694 -1.838 -4.141 1.00 9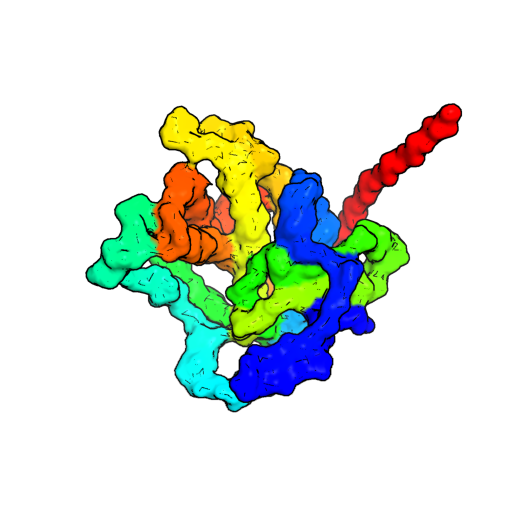8.56 180 ASP A C 1
ATOM 1470 O O . ASP A 1 180 ? 0.692 -0.769 -3.531 1.00 98.56 180 ASP A O 1
ATOM 1474 N N . LEU A 1 181 ? -0.290 -2.164 -4.988 1.00 98.62 181 LEU A N 1
ATOM 1475 C CA . LEU A 1 181 ? -1.435 -1.280 -5.204 1.00 98.62 181 LEU A CA 1
ATOM 1476 C C . LEU A 1 181 ? -2.258 -1.112 -3.917 1.00 98.62 181 LEU A C 1
ATOM 1478 O O . LEU A 1 181 ? -2.624 0.008 -3.564 1.00 98.62 181 LEU A O 1
ATOM 1482 N N . GLY A 1 182 ? -2.501 -2.204 -3.186 1.00 98.56 182 GLY A N 1
ATOM 1483 C CA . GLY A 1 182 ? -3.143 -2.177 -1.874 1.00 98.56 182 GLY A CA 1
ATOM 1484 C C . GLY A 1 182 ? -2.355 -1.348 -0.860 1.00 98.56 182 GLY A C 1
ATOM 1485 O O . GLY A 1 182 ? -2.950 -0.552 -0.136 1.00 98.56 182 GLY A O 1
ATOM 1486 N N . ARG A 1 183 ? -1.018 -1.444 -0.852 1.00 98.25 183 ARG A N 1
ATOM 1487 C CA . ARG A 1 183 ? -0.156 -0.604 -0.002 1.00 98.25 183 ARG A CA 1
ATOM 1488 C C . ARG A 1 183 ? -0.348 0.881 -0.283 1.00 98.25 183 ARG A C 1
ATOM 1490 O O . ARG A 1 183 ? -0.554 1.636 0.658 1.00 98.25 183 ARG A O 1
ATOM 1497 N N . LEU A 1 184 ? -0.393 1.297 -1.547 1.00 98.56 184 LEU A N 1
ATOM 1498 C CA . LEU A 1 184 ? -0.657 2.700 -1.881 1.00 98.56 184 LEU A CA 1
ATOM 1499 C C . LEU A 1 184 ? -2.063 3.161 -1.490 1.00 98.56 184 LEU A C 1
ATOM 1501 O O . LEU A 1 184 ? -2.219 4.283 -1.012 1.00 98.56 184 LEU A O 1
ATOM 1505 N N . VAL A 1 185 ? -3.084 2.311 -1.637 1.00 98.69 185 VAL A N 1
ATOM 1506 C CA . VAL A 1 185 ? -4.423 2.612 -1.101 1.00 98.69 185 VAL A CA 1
ATOM 1507 C C . VAL A 1 185 ? -4.352 2.807 0.419 1.00 98.69 185 VAL A C 1
ATOM 1509 O O . VAL A 1 185 ? -4.914 3.771 0.939 1.00 98.69 185 VAL A O 1
ATOM 1512 N N . ALA A 1 186 ? -3.608 1.955 1.130 1.00 98.50 186 ALA A N 1
ATOM 1513 C CA . ALA A 1 186 ? -3.385 2.106 2.564 1.00 98.50 186 ALA A CA 1
ATOM 1514 C C . ALA A 1 186 ? -2.657 3.417 2.909 1.00 98.50 186 ALA A C 1
ATOM 1516 O O . ALA A 1 186 ? -3.023 4.047 3.894 1.00 98.50 186 ALA A O 1
ATOM 1517 N N . GLU A 1 187 ? -1.688 3.877 2.110 1.00 97.94 187 GLU A N 1
ATOM 1518 C CA . GLU A 1 187 ? -1.024 5.174 2.323 1.00 97.94 187 GLU A CA 1
ATOM 1519 C C . GLU A 1 187 ? -2.013 6.352 2.311 1.00 97.94 187 GLU A C 1
ATOM 1521 O O . GLU A 1 187 ? -1.967 7.197 3.207 1.00 97.94 187 GLU A O 1
ATOM 1526 N N . TYR A 1 188 ? -2.968 6.384 1.373 1.00 97.88 188 TYR A N 1
ATOM 1527 C CA . TYR A 1 188 ? -4.028 7.403 1.378 1.00 97.88 188 TYR A CA 1
ATOM 1528 C C . TYR A 1 188 ? -4.939 7.288 2.605 1.00 97.88 188 TYR A C 1
ATOM 1530 O O . TYR A 1 188 ? -5.236 8.294 3.252 1.00 97.88 188 TYR A O 1
ATOM 1538 N N . LEU A 1 189 ? -5.359 6.070 2.961 1.00 97.69 189 LEU A N 1
ATOM 1539 C CA . LEU A 1 189 ? -6.206 5.848 4.137 1.00 97.69 189 LEU A CA 1
ATOM 1540 C C . LEU A 1 189 ? -5.496 6.248 5.435 1.00 97.69 189 LEU A C 1
ATOM 1542 O O . LEU A 1 189 ? -6.124 6.830 6.315 1.00 97.69 189 LEU A O 1
ATOM 1546 N N . LYS A 1 190 ? -4.186 6.004 5.552 1.00 95.50 190 LYS A N 1
ATOM 1547 C CA . LYS A 1 190 ? -3.383 6.454 6.697 1.00 95.50 190 LYS A CA 1
ATOM 1548 C C . LYS A 1 190 ? -3.351 7.969 6.815 1.00 95.50 190 LYS A C 1
ATOM 1550 O O . LYS A 1 190 ? -3.366 8.462 7.936 1.00 95.50 190 LYS A O 1
ATOM 1555 N N . ARG A 1 191 ? -3.312 8.714 5.706 1.00 93.88 191 ARG A N 1
ATOM 1556 C CA . ARG A 1 191 ? -3.369 10.184 5.760 1.00 93.88 191 ARG A CA 1
ATOM 1557 C C . ARG A 1 191 ? -4.687 10.671 6.351 1.00 93.88 191 ARG A C 1
ATOM 1559 O O . ARG A 1 191 ? -4.665 11.486 7.267 1.00 93.88 191 ARG A O 1
ATOM 1566 N N . TRP A 1 192 ? -5.809 10.101 5.912 1.00 94.88 192 TRP A N 1
ATOM 1567 C CA . TRP A 1 192 ? -7.109 10.359 6.537 1.00 94.88 192 TRP A CA 1
ATOM 1568 C C . TRP A 1 192 ? -7.110 9.978 8.026 1.00 94.88 192 TRP A C 1
ATOM 1570 O O . TRP A 1 192 ? -7.425 10.814 8.870 1.00 94.88 192 TRP A O 1
ATOM 1580 N N . LEU A 1 193 ? -6.685 8.760 8.373 1.00 93.19 193 LEU A N 1
ATOM 1581 C CA . LEU A 1 193 ? -6.674 8.270 9.757 1.00 93.19 193 LEU A CA 1
ATOM 1582 C C . LEU A 1 193 ? -5.791 9.114 10.690 1.00 93.19 193 LEU A C 1
ATOM 1584 O O . LEU A 1 193 ? -6.186 9.397 11.816 1.00 93.19 193 LEU A O 1
ATOM 1588 N N . ARG A 1 194 ? -4.617 9.556 10.228 1.00 90.00 194 ARG A N 1
ATOM 1589 C CA . ARG A 1 194 ? -3.706 10.430 10.990 1.00 90.00 194 ARG A CA 1
ATOM 1590 C C . ARG A 1 194 ? -4.247 11.847 11.161 1.00 90.00 194 ARG A C 1
ATOM 1592 O O . ARG A 1 194 ? -3.823 12.545 12.074 1.00 90.00 194 ARG A O 1
ATOM 1599 N N . SER A 1 195 ? -5.171 12.267 10.301 1.00 89.56 195 SER A N 1
ATOM 1600 C CA . SER A 1 195 ? -5.816 13.578 10.393 1.00 89.56 195 SER A CA 1
ATOM 1601 C C . SER A 1 195 ? -6.940 13.633 11.433 1.00 89.56 195 SER A C 1
ATOM 1603 O O . SER A 1 195 ? -7.459 14.713 11.721 1.00 89.56 195 SER A O 1
ATOM 1605 N N . LEU A 1 196 ? -7.332 12.481 11.993 1.00 87.44 196 LEU A N 1
ATOM 1606 C CA . LEU A 1 196 ? -8.347 12.403 13.035 1.00 87.44 196 LEU A CA 1
ATOM 1607 C C . LEU A 1 196 ? -7.830 13.072 14.311 1.00 87.44 196 LEU A C 1
ATOM 1609 O O . LEU A 1 196 ? -6.841 12.636 14.900 1.00 87.44 196 LEU A O 1
ATOM 1613 N N . MET A 1 197 ? -8.554 14.083 14.792 1.00 72.12 197 MET A N 1
ATOM 1614 C CA . MET A 1 197 ? -8.320 14.684 16.108 1.00 72.12 197 MET A CA 1
ATOM 1615 C C . MET A 1 197 ? -8.884 13.779 17.213 1.00 72.12 197 MET A C 1
ATOM 1617 O O . MET A 1 197 ? -9.829 14.134 17.915 1.00 72.12 197 MET A O 1
ATOM 1621 N N . ALA A 1 198 ? -8.348 12.566 17.333 1.00 61.91 198 ALA A N 1
ATOM 1622 C CA . ALA A 1 198 ? -8.802 11.595 18.315 1.00 61.91 198 ALA A CA 1
ATOM 1623 C C . ALA A 1 198 ? -7.991 11.741 19.612 1.00 61.91 198 ALA A C 1
ATOM 1625 O O . ALA A 1 198 ? -6.994 11.049 19.815 1.00 61.91 198 ALA A O 1
ATOM 1626 N N . SER A 1 199 ? -8.408 12.647 20.501 1.00 63.94 199 SER A N 1
ATOM 1627 C CA . SER A 1 199 ? -7.996 12.571 21.909 1.00 63.94 199 SER A CA 1
ATOM 1628 C C . SER A 1 199 ? -8.838 11.515 22.640 1.00 63.94 199 SER A C 1
ATOM 1630 O O . SER A 1 199 ? -9.865 11.064 22.127 1.00 63.94 199 SER A O 1
ATOM 1632 N N . GLN A 1 200 ? -8.410 11.093 23.836 1.00 59.16 200 GLN A N 1
ATOM 1633 C CA . GLN A 1 200 ? -9.188 10.155 24.663 1.00 59.16 200 GLN A CA 1
ATOM 1634 C C . GLN A 1 200 ? -10.584 10.705 25.017 1.00 59.16 200 GLN A C 1
ATOM 1636 O O . GLN A 1 200 ? -11.511 9.923 25.208 1.00 59.16 200 GLN A O 1
ATOM 1641 N N . ASP A 1 201 ? -10.739 12.032 25.020 1.00 64.44 201 ASP A N 1
ATOM 1642 C CA . ASP A 1 201 ? -11.965 12.738 25.410 1.00 64.44 201 ASP A CA 1
ATOM 1643 C C . ASP A 1 201 ? -12.901 13.067 24.236 1.00 64.44 201 ASP A C 1
ATOM 1645 O O . ASP A 1 201 ? -14.011 13.556 24.450 1.00 64.44 201 ASP A O 1
ATOM 1649 N N . VAL A 1 202 ? -12.475 12.827 22.991 1.00 66.81 202 VAL A N 1
ATOM 1650 C CA . VAL A 1 202 ? -13.287 13.095 21.796 1.00 66.81 202 VAL A CA 1
ATOM 1651 C C . VAL A 1 202 ? -13.903 11.780 21.304 1.00 66.81 202 VAL A C 1
ATOM 1653 O O . VAL A 1 202 ? -13.168 10.881 20.884 1.00 66.81 202 VAL A O 1
ATOM 1656 N N . PRO A 1 203 ? -15.245 11.643 21.307 1.00 73.31 203 PRO A N 1
ATOM 1657 C CA . PRO A 1 203 ? -15.916 10.480 20.736 1.00 73.31 203 PRO A CA 1
ATOM 1658 C C . PRO A 1 203 ? -15.503 10.253 19.278 1.00 73.31 203 PRO A C 1
ATOM 1660 O O . PRO A 1 203 ? -15.357 11.208 18.518 1.00 73.31 203 PRO A O 1
ATOM 1663 N N . ILE A 1 204 ? -15.381 8.991 18.855 1.00 71.31 204 ILE A N 1
ATOM 1664 C CA . ILE A 1 204 ? -14.938 8.622 17.495 1.00 71.31 204 ILE A CA 1
ATOM 1665 C C . ILE A 1 204 ? -15.763 9.331 16.410 1.00 71.31 204 ILE A C 1
ATOM 1667 O O . ILE A 1 204 ? -15.202 9.867 15.461 1.00 71.31 204 ILE A O 1
ATOM 1671 N N . GLU A 1 205 ? -17.086 9.398 16.570 1.00 71.81 205 GLU A N 1
ATOM 1672 C CA . GLU A 1 205 ? -17.985 10.090 15.634 1.00 71.81 205 GLU A CA 1
ATOM 1673 C C . GLU A 1 205 ? -17.642 11.577 15.479 1.00 71.81 205 GLU A C 1
ATOM 1675 O O . GLU A 1 205 ? -17.751 12.139 14.389 1.00 71.81 205 GLU A O 1
ATOM 1680 N N . GLN A 1 206 ? -17.207 12.216 16.564 1.00 74.94 206 GLN A N 1
ATOM 1681 C CA . GLN A 1 206 ? -16.772 13.604 16.558 1.00 74.94 206 GLN A CA 1
ATOM 1682 C C . GLN A 1 206 ? -15.358 13.740 15.981 1.00 74.94 206 GLN A C 1
ATOM 1684 O O . GLN A 1 206 ? -15.127 14.647 15.186 1.00 74.94 206 GLN A O 1
ATOM 1689 N N . ALA A 1 207 ? -14.444 12.814 16.288 1.00 77.25 207 ALA A N 1
ATOM 1690 C CA . ALA A 1 207 ? -13.103 12.780 15.700 1.00 77.25 207 ALA A CA 1
ATOM 1691 C C . ALA A 1 207 ? -13.148 12.634 14.168 1.00 77.25 207 ALA A C 1
ATOM 1693 O O . ALA A 1 207 ? -12.381 13.294 13.470 1.00 77.25 207 ALA A O 1
ATOM 1694 N N . LEU A 1 208 ? -14.086 11.836 13.641 1.00 77.25 208 LEU A N 1
ATOM 1695 C CA . LEU A 1 208 ? -14.335 11.696 12.202 1.00 77.25 208 LEU A CA 1
ATOM 1696 C C . LEU A 1 208 ? -14.777 13.017 11.555 1.00 77.25 208 LEU A C 1
ATOM 1698 O O . LEU A 1 208 ? -14.291 13.359 10.481 1.00 77.25 208 LEU A O 1
ATOM 1702 N N . ARG A 1 209 ? -15.660 13.784 12.211 1.00 77.31 209 ARG A N 1
ATOM 1703 C CA . ARG A 1 209 ? -16.125 15.093 11.707 1.00 77.31 209 ARG A CA 1
ATOM 1704 C C . ARG A 1 209 ? -15.057 16.183 11.773 1.00 77.31 209 ARG A C 1
ATOM 1706 O O . ARG A 1 209 ? -15.140 17.151 11.027 1.00 77.31 209 ARG A O 1
ATOM 1713 N N . LEU A 1 210 ? -14.100 16.047 12.687 1.00 82.75 210 LEU A N 1
ATOM 1714 C CA . LEU A 1 210 ? -13.020 17.009 12.914 1.00 82.75 210 LEU A CA 1
ATOM 1715 C C . LEU A 1 210 ? -11.730 16.653 12.160 1.00 82.75 210 LEU A C 1
ATOM 1717 O O . LEU A 1 210 ? -10.704 17.289 12.388 1.00 82.75 210 LEU A O 1
ATOM 1721 N N . ALA A 1 211 ? -11.763 15.645 11.285 1.00 86.62 211 ALA A N 1
ATOM 1722 C CA . ALA A 1 211 ? -10.617 15.253 10.479 1.00 86.62 211 ALA A CA 1
ATOM 1723 C C . ALA A 1 211 ? -10.099 16.446 9.658 1.00 86.62 211 ALA A C 1
ATOM 1725 O O . ALA A 1 211 ? -10.845 17.029 8.871 1.00 86.62 211 ALA A O 1
ATOM 1726 N N . THR A 1 212 ? -8.818 16.795 9.801 1.00 88.38 212 THR A N 1
ATOM 1727 C CA . THR A 1 212 ? -8.212 17.877 8.999 1.00 88.38 212 THR A CA 1
ATOM 1728 C C . THR A 1 212 ? -7.995 17.470 7.540 1.00 88.38 212 THR A C 1
ATOM 1730 O O . THR A 1 212 ? -7.821 18.321 6.673 1.00 88.38 212 THR A O 1
ATOM 1733 N N . THR A 1 213 ? -8.029 16.169 7.250 1.00 91.56 213 THR A N 1
ATOM 1734 C CA . THR A 1 213 ? -8.083 15.589 5.906 1.00 91.56 213 THR A CA 1
ATOM 1735 C C . THR A 1 213 ? -9.199 14.542 5.892 1.00 91.56 213 THR A C 1
ATOM 1737 O O . THR A 1 213 ? -8.939 13.366 6.157 1.00 91.56 213 THR A O 1
ATOM 1740 N N . PRO A 1 214 ? -10.458 14.938 5.639 1.00 92.12 214 PRO A N 1
ATOM 1741 C CA . PRO A 1 214 ? -11.577 14.003 5.614 1.00 92.12 214 PRO A CA 1
ATOM 1742 C C . PRO A 1 214 ? -11.415 12.959 4.497 1.00 92.12 214 PRO A C 1
ATOM 1744 O O . PRO A 1 214 ? -10.714 13.182 3.504 1.00 92.12 214 PRO A O 1
ATOM 1747 N N . LEU A 1 215 ? -12.063 11.801 4.651 1.00 93.19 215 LEU A N 1
ATOM 1748 C CA . LEU A 1 215 ? -11.934 10.677 3.714 1.00 93.19 215 LEU A CA 1
ATOM 1749 C C . LEU A 1 215 ? -12.340 11.082 2.288 1.00 93.19 215 LEU A C 1
ATOM 1751 O O . LEU A 1 215 ? -11.689 10.705 1.314 1.00 93.19 215 LEU A O 1
ATOM 1755 N N . GLU A 1 216 ? -13.361 11.926 2.173 1.00 92.94 216 GLU A N 1
ATOM 1756 C CA . GLU A 1 216 ? -13.886 12.482 0.928 1.00 92.94 216 GLU A CA 1
ATOM 1757 C C . GLU A 1 216 ? -12.829 13.280 0.150 1.00 92.94 216 GLU A C 1
ATOM 1759 O O . GLU A 1 216 ? -12.885 13.353 -1.077 1.00 92.94 216 GLU A O 1
ATOM 1764 N N . GLN A 1 217 ? -11.823 13.839 0.835 1.00 93.75 217 GLN A N 1
ATOM 1765 C CA . GLN A 1 217 ? -10.729 14.570 0.196 1.00 93.75 217 GLN A CA 1
ATOM 1766 C C . GLN A 1 217 ? -9.723 13.631 -0.491 1.00 93.75 217 GLN A C 1
ATOM 1768 O O . GLN A 1 217 ? -9.128 14.004 -1.504 1.00 93.75 217 GLN A O 1
ATOM 1773 N N . VAL A 1 218 ? -9.531 12.410 0.023 1.00 95.56 218 VAL A N 1
ATOM 1774 C CA . VAL A 1 218 ? -8.577 11.431 -0.539 1.00 95.56 218 VAL A CA 1
ATOM 1775 C C . VAL A 1 218 ? -9.240 10.413 -1.470 1.00 95.56 218 VAL A C 1
ATOM 1777 O O . VAL A 1 218 ? -8.582 9.907 -2.381 1.00 95.56 218 VAL A O 1
ATOM 1780 N N . GLN A 1 219 ? -10.541 10.153 -1.311 1.00 96.06 219 GLN A N 1
ATOM 1781 C CA . GLN A 1 219 ? -11.326 9.227 -2.139 1.00 96.06 219 GLN A CA 1
ATOM 1782 C C . GLN A 1 219 ? -11.128 9.430 -3.657 1.00 96.06 219 GLN A C 1
ATOM 1784 O O . GLN A 1 219 ? -10.842 8.445 -4.344 1.00 96.06 219 GLN A O 1
ATOM 1789 N N . PRO A 1 220 ? -11.198 10.659 -4.223 1.00 95.25 220 PRO A N 1
ATOM 1790 C CA . PRO A 1 220 ? -10.970 10.868 -5.655 1.00 95.25 220 PRO A CA 1
ATOM 1791 C C . PRO A 1 220 ? -9.583 10.414 -6.123 1.00 95.25 220 PRO A C 1
ATOM 1793 O O . PRO A 1 220 ? -9.452 9.850 -7.211 1.00 95.25 220 PRO A O 1
ATOM 1796 N N . SER A 1 221 ? -8.555 10.610 -5.295 1.00 96.38 221 SER A N 1
ATOM 1797 C CA . SER A 1 221 ? -7.197 10.144 -5.581 1.00 96.38 221 SER A CA 1
ATOM 1798 C C . SER A 1 221 ? -7.085 8.627 -5.499 1.00 96.38 221 SER A C 1
ATOM 1800 O O . SER A 1 221 ? -6.502 8.022 -6.393 1.00 96.38 221 SER A O 1
ATOM 1802 N N . ILE A 1 222 ? -7.714 7.987 -4.511 1.00 97.62 222 ILE A N 1
ATOM 1803 C CA . ILE A 1 222 ? -7.766 6.520 -4.424 1.00 97.62 222 ILE A CA 1
ATOM 1804 C C . ILE A 1 222 ? -8.441 5.928 -5.674 1.00 97.62 222 ILE A C 1
ATOM 1806 O O . ILE A 1 222 ? -7.907 4.996 -6.281 1.00 97.62 222 ILE A O 1
ATOM 1810 N N . ARG A 1 223 ? -9.572 6.502 -6.119 1.00 95.94 223 ARG A N 1
ATOM 1811 C CA . ARG A 1 223 ? -10.247 6.089 -7.365 1.00 95.94 223 ARG A CA 1
ATOM 1812 C C . ARG A 1 223 ? -9.312 6.203 -8.565 1.00 95.94 223 ARG A C 1
ATOM 1814 O O . ARG A 1 223 ? -9.188 5.260 -9.345 1.00 95.94 223 ARG A O 1
ATOM 1821 N N . GLN A 1 224 ? -8.653 7.350 -8.724 1.00 94.88 224 GLN A N 1
ATOM 1822 C CA . GLN A 1 224 ? -7.793 7.591 -9.879 1.00 94.88 224 GLN A CA 1
ATOM 1823 C C . GLN A 1 224 ? -6.493 6.783 -9.850 1.00 94.88 224 GLN A C 1
ATOM 1825 O O . GLN A 1 224 ? -6.055 6.341 -10.908 1.00 94.88 224 GLN A O 1
ATOM 1830 N N . LEU A 1 225 ? -5.936 6.489 -8.672 1.00 97.62 225 LEU A N 1
ATOM 1831 C CA . LEU A 1 225 ? -4.830 5.545 -8.503 1.00 97.62 225 LEU A CA 1
ATOM 1832 C C . LEU A 1 225 ? -5.178 4.180 -9.105 1.00 97.62 225 LEU A C 1
ATOM 1834 O O . LEU A 1 225 ? -4.447 3.666 -9.954 1.00 97.62 225 LEU A O 1
ATOM 1838 N N . VAL A 1 226 ? -6.310 3.604 -8.693 1.00 97.38 226 VAL A N 1
ATOM 1839 C CA . VAL A 1 226 ? -6.735 2.284 -9.173 1.00 97.38 226 VAL A CA 1
ATOM 1840 C C . VAL A 1 226 ? -7.105 2.329 -10.659 1.00 97.38 226 VAL A C 1
ATOM 1842 O O . VAL A 1 226 ? -6.745 1.412 -11.395 1.00 97.38 226 VAL A O 1
ATOM 1845 N N . ARG A 1 227 ? -7.743 3.410 -11.136 1.00 94.69 227 ARG A N 1
ATOM 1846 C CA . ARG A 1 227 ? -8.034 3.604 -12.571 1.00 94.69 227 ARG A CA 1
ATOM 1847 C C . ARG A 1 227 ? -6.772 3.675 -13.419 1.00 94.69 227 ARG A C 1
ATOM 1849 O O . ARG A 1 227 ? -6.704 2.982 -14.427 1.00 94.69 227 ARG A O 1
ATOM 1856 N N . GLY A 1 228 ? -5.781 4.468 -13.019 1.00 94.00 228 GLY A N 1
ATOM 1857 C CA . GLY A 1 228 ? -4.515 4.584 -13.746 1.00 94.00 228 GLY A CA 1
ATOM 1858 C C . GLY A 1 228 ? -3.775 3.257 -13.807 1.00 94.00 228 GLY A C 1
ATOM 1859 O O . GLY A 1 228 ? -3.285 2.861 -14.864 1.00 94.00 228 GLY A O 1
ATOM 1860 N N . TYR A 1 229 ? -3.783 2.518 -12.696 1.00 97.19 229 TYR A N 1
ATOM 1861 C CA . TYR A 1 229 ? -3.228 1.174 -12.660 1.00 97.19 229 TYR A CA 1
ATOM 1862 C C . TYR A 1 229 ? -3.939 0.233 -13.645 1.00 97.19 229 TYR A C 1
ATOM 1864 O O . TYR A 1 229 ? -3.302 -0.385 -14.498 1.00 97.19 229 TYR A O 1
ATOM 1872 N N . TRP A 1 230 ? -5.266 0.146 -13.552 1.00 95.12 230 TRP A N 1
ATOM 1873 C CA . TRP A 1 230 ? -6.068 -0.743 -14.389 1.00 95.12 230 TRP A CA 1
ATOM 1874 C C . TRP A 1 230 ? -5.984 -0.381 -15.877 1.00 95.12 230 TRP A C 1
ATOM 1876 O O . TRP A 1 230 ? -5.786 -1.264 -16.704 1.00 95.12 230 TRP A O 1
ATOM 1886 N N . HIS A 1 231 ? -6.055 0.902 -16.232 1.00 92.75 231 HIS A N 1
ATOM 1887 C CA . HIS A 1 231 ? -5.968 1.349 -17.623 1.00 92.75 231 HIS A CA 1
ATOM 1888 C C . HIS A 1 231 ? -4.628 0.969 -18.270 1.00 92.75 231 HIS A C 1
ATOM 1890 O O . HIS A 1 231 ? -4.566 0.584 -19.436 1.00 92.75 231 HIS A O 1
ATOM 1896 N N . GLN A 1 232 ? -3.537 1.057 -17.511 1.00 94.19 232 GLN A N 1
ATOM 1897 C CA . GLN A 1 232 ? -2.204 0.729 -18.005 1.00 94.19 232 GLN A CA 1
ATOM 1898 C C . GLN A 1 232 ? -1.917 -0.785 -18.021 1.00 94.19 232 GLN A C 1
ATOM 1900 O O . GLN A 1 232 ? -1.062 -1.243 -18.794 1.00 94.19 232 GLN A O 1
ATOM 1905 N N . PHE A 1 233 ? -2.624 -1.559 -17.195 1.00 95.19 233 PHE A N 1
ATOM 1906 C CA . PHE A 1 233 ? -2.505 -3.012 -17.083 1.00 95.19 233 PHE A CA 1
ATOM 1907 C C . PHE A 1 233 ? -3.885 -3.689 -16.984 1.00 95.19 233 PHE A C 1
ATOM 1909 O O . PHE A 1 233 ? -4.218 -4.273 -15.951 1.00 95.19 233 PHE A O 1
ATOM 1916 N N . PRO A 1 234 ? -4.701 -3.644 -18.053 1.00 93.75 234 PRO A N 1
ATOM 1917 C CA . PRO A 1 234 ? -6.059 -4.184 -18.028 1.00 93.75 234 PRO A CA 1
ATOM 1918 C C . PRO A 1 234 ? -6.090 -5.710 -17.893 1.00 93.75 234 PRO A C 1
ATOM 1920 O O . PRO A 1 234 ? -7.035 -6.256 -17.333 1.00 93.75 234 PRO A O 1
ATOM 1923 N N . GLU A 1 235 ? -5.050 -6.416 -18.344 1.00 93.38 235 GLU A N 1
ATOM 1924 C CA . GLU A 1 235 ? -4.951 -7.877 -18.255 1.00 93.38 235 GLU A CA 1
ATOM 1925 C C . GLU A 1 235 ? -4.903 -8.380 -16.800 1.00 93.38 235 GLU A C 1
ATOM 1927 O O . GLU A 1 235 ? -5.186 -9.551 -16.535 1.00 93.38 235 GLU A O 1
ATOM 1932 N N . VAL A 1 236 ? -4.618 -7.496 -15.833 1.00 94.31 236 VAL A N 1
ATOM 1933 C CA . VAL A 1 236 ? -4.621 -7.828 -14.403 1.00 94.31 236 VAL A CA 1
ATOM 1934 C C . VAL A 1 236 ? -5.976 -8.363 -13.933 1.00 94.31 236 VAL A C 1
ATOM 1936 O O . VAL A 1 236 ? -6.008 -9.250 -13.086 1.00 94.31 236 VAL A O 1
ATOM 1939 N N . THR A 1 237 ? -7.093 -7.892 -14.500 1.00 92.88 237 THR A N 1
ATOM 1940 C CA . THR A 1 237 ? -8.441 -8.347 -14.112 1.00 92.88 237 THR A CA 1
ATOM 1941 C C . THR A 1 237 ? -8.800 -9.697 -14.726 1.00 92.88 237 THR A C 1
ATOM 1943 O O . THR A 1 237 ? -9.613 -10.428 -14.170 1.00 92.88 237 THR A O 1
ATOM 1946 N N . GLN A 1 238 ? -8.158 -10.074 -15.836 1.00 92.00 238 GLN A N 1
ATOM 1947 C CA . GLN A 1 238 ? -8.271 -11.425 -16.390 1.00 92.00 238 GLN A CA 1
ATOM 1948 C C . GLN A 1 238 ? -7.522 -12.427 -15.506 1.00 92.00 238 GLN A C 1
ATOM 1950 O O . GLN A 1 238 ? -7.995 -13.538 -15.276 1.00 92.00 238 GLN A O 1
ATOM 1955 N N . ARG A 1 239 ? -6.356 -12.019 -14.985 1.00 93.88 239 ARG A N 1
ATOM 1956 C CA . ARG A 1 239 ? -5.555 -12.823 -14.054 1.00 93.88 239 ARG A CA 1
ATOM 1957 C C . ARG A 1 239 ? -6.204 -12.929 -12.674 1.00 93.88 239 ARG A C 1
ATOM 1959 O O . ARG A 1 239 ? -6.167 -13.997 -12.069 1.00 93.88 239 ARG A O 1
ATOM 1966 N N . PHE A 1 240 ? -6.786 -11.833 -12.200 1.00 95.44 240 PHE A N 1
ATOM 1967 C CA . PHE A 1 240 ? -7.424 -11.714 -10.895 1.00 95.44 240 PHE A CA 1
ATOM 1968 C C . PHE A 1 240 ? -8.863 -11.221 -11.072 1.00 95.44 240 PHE A C 1
ATOM 1970 O O . PHE A 1 240 ? -9.109 -10.017 -10.993 1.00 95.44 240 PHE A O 1
ATOM 1977 N N . PRO A 1 241 ? -9.835 -12.124 -11.292 1.00 93.50 241 PRO A N 1
ATOM 1978 C CA . PRO A 1 241 ? -11.242 -11.736 -11.409 1.00 93.50 241 PRO A CA 1
ATOM 1979 C C . PRO A 1 241 ? -1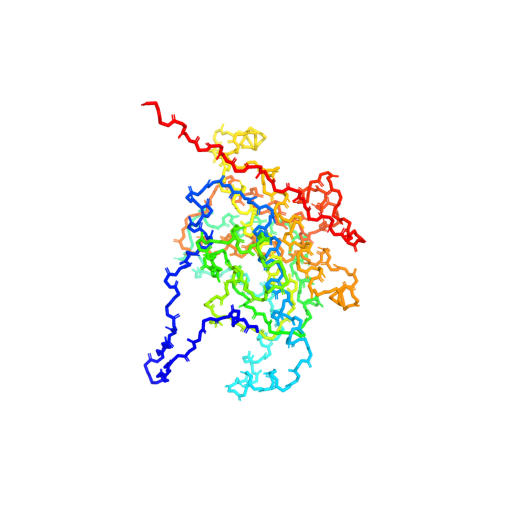1.769 -10.987 -10.174 1.00 93.50 241 PRO A C 1
ATOM 1981 O O . PRO A 1 241 ? -12.677 -10.171 -10.283 1.00 93.50 241 PRO A O 1
ATOM 1984 N N . ASP A 1 242 ? -11.164 -11.220 -9.005 1.00 94.88 242 ASP A N 1
ATOM 1985 C CA . ASP A 1 242 ? -11.450 -10.552 -7.734 1.00 94.88 242 ASP A CA 1
ATOM 1986 C C . ASP A 1 242 ? -10.554 -9.321 -7.465 1.00 94.88 242 ASP A C 1
ATOM 1988 O O . ASP A 1 242 ? -10.370 -8.928 -6.312 1.00 94.88 242 ASP A O 1
ATOM 1992 N N . PHE A 1 243 ? -9.982 -8.711 -8.513 1.00 96.25 243 PHE A N 1
ATOM 1993 C CA . PHE A 1 243 ? -8.947 -7.668 -8.443 1.00 96.25 243 PHE A CA 1
ATOM 1994 C C . PHE A 1 243 ? -9.203 -6.586 -7.384 1.00 96.25 243 PHE A C 1
ATOM 1996 O O . PHE A 1 243 ? -8.350 -6.363 -6.527 1.00 96.25 243 PHE A O 1
ATOM 2003 N N . LEU A 1 244 ? -10.368 -5.927 -7.396 1.00 96.50 244 LEU A N 1
ATOM 2004 C CA . LEU A 1 244 ? -10.653 -4.857 -6.430 1.00 96.50 244 LEU A CA 1
ATOM 2005 C C . LEU A 1 244 ? -10.737 -5.382 -4.998 1.00 96.50 244 LEU A C 1
ATOM 2007 O O . LEU A 1 244 ? -10.187 -4.765 -4.088 1.00 96.50 244 LEU A O 1
ATOM 2011 N N . ALA A 1 245 ? -11.384 -6.530 -4.789 1.00 97.06 245 ALA A N 1
ATOM 2012 C CA . ALA A 1 245 ? -11.518 -7.116 -3.460 1.00 97.06 245 ALA A CA 1
ATOM 2013 C C . ALA A 1 245 ? -10.147 -7.503 -2.895 1.00 97.06 245 ALA A C 1
ATOM 2015 O O . ALA A 1 245 ? -9.865 -7.305 -1.714 1.00 97.06 245 ALA A O 1
ATOM 2016 N N . ARG A 1 246 ? -9.258 -7.995 -3.759 1.00 97.44 246 ARG A N 1
ATOM 2017 C CA . ARG A 1 246 ? -7.865 -8.286 -3.433 1.00 97.44 246 ARG A CA 1
ATOM 2018 C C . ARG A 1 246 ? -7.071 -7.024 -3.075 1.00 97.44 246 ARG A C 1
ATOM 2020 O O . ARG A 1 246 ? -6.384 -7.026 -2.056 1.00 97.44 246 ARG A O 1
ATOM 2027 N N . VAL A 1 247 ? -7.221 -5.936 -3.837 1.00 98.38 247 VAL A N 1
ATOM 2028 C CA . VAL A 1 247 ? -6.616 -4.628 -3.512 1.00 98.38 247 VAL A CA 1
ATOM 2029 C C . VAL A 1 247 ? -7.091 -4.129 -2.146 1.00 98.38 247 VAL A C 1
ATOM 2031 O O . VAL A 1 247 ? -6.265 -3.697 -1.346 1.00 98.38 247 VAL A O 1
ATOM 2034 N N . MET A 1 248 ? -8.389 -4.243 -1.833 1.00 98.31 248 MET A N 1
ATOM 2035 C CA . MET A 1 248 ? -8.922 -3.880 -0.512 1.00 98.31 248 MET A CA 1
ATOM 2036 C C . MET A 1 248 ? -8.290 -4.721 0.599 1.00 98.31 248 MET A C 1
ATOM 2038 O O . MET A 1 248 ? -7.791 -4.167 1.576 1.00 98.31 248 MET A O 1
ATOM 2042 N N . ARG A 1 249 ? -8.226 -6.048 0.438 1.00 98.50 249 ARG A N 1
ATOM 2043 C CA . ARG A 1 249 ? -7.603 -6.939 1.429 1.00 98.50 249 ARG A CA 1
ATOM 2044 C C . ARG A 1 249 ? -6.137 -6.579 1.682 1.00 98.50 249 ARG A C 1
ATOM 2046 O O . ARG A 1 249 ? -5.733 -6.472 2.838 1.00 98.50 249 ARG A O 1
ATOM 2053 N N . PHE A 1 250 ? -5.352 -6.324 0.634 1.00 98.56 250 PHE A N 1
ATOM 2054 C CA . PHE A 1 250 ? -3.957 -5.905 0.801 1.00 98.56 250 PHE A CA 1
ATOM 2055 C C . PHE A 1 250 ? -3.804 -4.478 1.338 1.00 98.56 250 PHE A C 1
ATOM 2057 O O . PHE A 1 250 ? -2.833 -4.209 2.044 1.00 98.56 250 PHE A O 1
ATOM 2064 N N . ALA A 1 251 ? -4.771 -3.587 1.109 1.00 98.62 251 ALA A N 1
ATOM 2065 C CA . ALA A 1 251 ? -4.823 -2.300 1.796 1.00 98.62 251 ALA A CA 1
ATOM 2066 C C . ALA A 1 251 ? -5.076 -2.474 3.301 1.00 98.62 251 ALA A C 1
ATOM 2068 O O . ALA A 1 251 ? -4.371 -1.884 4.119 1.00 98.62 251 ALA A O 1
ATOM 2069 N N . GLY A 1 252 ? -6.012 -3.349 3.682 1.00 98.25 252 GLY A N 1
ATOM 2070 C CA . GLY A 1 252 ? -6.253 -3.700 5.082 1.00 98.25 252 GLY A CA 1
ATOM 2071 C C . GLY A 1 252 ? -5.016 -4.299 5.751 1.00 98.25 252 GLY A C 1
ATOM 2072 O O . GLY A 1 252 ? -4.629 -3.863 6.834 1.00 98.25 252 GLY A O 1
ATOM 2073 N N . TRP A 1 253 ? -4.327 -5.218 5.072 1.00 97.94 253 TRP A N 1
ATOM 2074 C CA . TRP A 1 253 ? -3.026 -5.720 5.518 1.00 97.94 253 TRP A CA 1
ATOM 2075 C C . TRP A 1 253 ? -1.988 -4.599 5.676 1.00 97.94 253 TRP A C 1
ATOM 2077 O O . TRP A 1 253 ? -1.288 -4.535 6.687 1.00 97.94 253 TRP A O 1
ATOM 2087 N N . GLY A 1 254 ? -1.931 -3.673 4.715 1.00 97.50 254 GLY A N 1
ATOM 2088 C CA . GLY A 1 254 ? -1.050 -2.510 4.755 1.00 97.50 254 GLY A CA 1
ATOM 2089 C C . GLY A 1 254 ? -1.237 -1.643 6.001 1.00 97.50 254 GLY A C 1
ATOM 2090 O O . GLY A 1 254 ? -0.253 -1.199 6.597 1.00 97.50 254 GLY A O 1
ATOM 2091 N N . LEU A 1 255 ? -2.487 -1.459 6.435 1.00 97.56 255 LEU A N 1
ATOM 2092 C CA . LEU A 1 255 ? -2.818 -0.754 7.673 1.00 97.56 255 LEU A CA 1
ATOM 2093 C C . LEU A 1 255 ? -2.363 -1.524 8.923 1.00 97.56 255 LEU A C 1
ATOM 2095 O O . LEU A 1 255 ? -1.814 -0.905 9.833 1.00 97.56 255 LEU A O 1
ATOM 2099 N N . ILE A 1 256 ? -2.544 -2.848 8.979 1.00 95.62 256 ILE A N 1
ATOM 2100 C CA . ILE A 1 256 ? -2.089 -3.665 10.122 1.00 95.62 256 ILE A CA 1
ATOM 2101 C C . ILE A 1 256 ? -0.570 -3.609 10.252 1.00 95.62 256 ILE A C 1
ATOM 2103 O O . ILE A 1 256 ? -0.053 -3.340 11.331 1.00 95.62 256 ILE A O 1
ATOM 2107 N N . GLU A 1 257 ? 0.149 -3.803 9.150 1.00 93.75 257 GLU A N 1
ATOM 2108 C CA . GLU A 1 257 ? 1.611 -3.748 9.133 1.00 93.75 257 GLU A CA 1
ATOM 2109 C C . GLU A 1 257 ? 2.152 -2.384 9.546 1.00 93.75 257 GLU A C 1
ATOM 2111 O O . GLU A 1 257 ? 3.112 -2.312 10.308 1.00 93.75 257 GLU A O 1
ATOM 2116 N N . SER A 1 258 ? 1.524 -1.296 9.089 1.00 92.94 258 SER A N 1
ATOM 2117 C CA . SER A 1 258 ? 1.926 0.044 9.514 1.00 92.94 258 SER A CA 1
ATOM 2118 C C . SER A 1 258 ? 1.701 0.262 11.010 1.00 92.94 258 SER A C 1
ATOM 2120 O O . SER A 1 258 ? 2.493 0.968 11.629 1.00 92.94 258 SER A O 1
ATOM 2122 N N . LEU A 1 259 ? 0.634 -0.302 11.584 1.00 91.12 259 LEU A N 1
ATOM 2123 C CA . LEU A 1 259 ? 0.356 -0.202 13.017 1.00 91.12 259 LEU A CA 1
ATOM 2124 C C . LEU A 1 259 ? 1.348 -1.041 13.826 1.00 91.12 259 LEU A C 1
ATOM 2126 O O . LEU A 1 259 ? 1.903 -0.548 14.801 1.00 91.12 259 LEU A O 1
ATOM 2130 N N . ARG A 1 260 ? 1.638 -2.266 13.372 1.00 89.69 260 ARG A N 1
ATOM 2131 C CA . ARG A 1 260 ? 2.647 -3.150 13.969 1.00 89.69 260 ARG A CA 1
ATOM 2132 C C . ARG A 1 260 ? 4.026 -2.497 13.985 1.00 89.69 260 ARG A C 1
ATOM 2134 O O . ARG A 1 260 ? 4.684 -2.492 15.017 1.00 89.69 260 ARG A O 1
ATOM 2141 N N . ALA A 1 261 ? 4.448 -1.921 12.857 1.00 87.50 261 ALA A N 1
ATOM 2142 C CA . ALA A 1 261 ? 5.712 -1.197 12.774 1.00 87.50 261 ALA A CA 1
ATOM 2143 C C . ALA A 1 261 ? 5.740 -0.008 13.744 1.00 87.50 261 ALA A C 1
ATOM 2145 O O . ALA A 1 261 ? 6.743 0.205 14.411 1.00 87.50 261 ALA A O 1
ATOM 2146 N N . HIS A 1 262 ? 4.634 0.733 13.871 1.00 87.88 262 HIS A N 1
ATOM 2147 C CA . HIS A 1 262 ? 4.553 1.839 14.821 1.00 87.88 262 HIS A CA 1
ATOM 2148 C C . HIS A 1 262 ? 4.699 1.362 16.269 1.00 87.88 262 HIS A C 1
ATOM 2150 O O . HIS A 1 262 ? 5.526 1.905 16.979 1.00 87.88 262 HIS A O 1
ATOM 2156 N N . VAL A 1 263 ? 3.982 0.306 16.667 1.00 86.25 263 VAL A N 1
ATOM 2157 C CA . VAL A 1 263 ? 4.035 -0.287 18.019 1.00 86.25 263 VAL A CA 1
ATOM 2158 C C . VAL A 1 263 ? 5.420 -0.823 18.387 1.00 86.25 263 VAL A C 1
ATOM 2160 O O . VAL A 1 263 ? 5.775 -0.873 19.558 1.00 86.25 263 VAL A O 1
ATOM 2163 N N . TYR A 1 264 ? 6.206 -1.242 17.395 1.00 82.38 264 TYR A N 1
ATOM 2164 C CA . TYR A 1 264 ? 7.566 -1.720 17.631 1.00 82.38 264 TYR A CA 1
ATOM 2165 C C . TYR A 1 264 ? 8.551 -0.583 17.948 1.00 82.38 264 TYR A C 1
ATOM 2167 O O . TYR A 1 264 ? 9.509 -0.786 18.686 1.00 82.38 264 TYR A O 1
ATOM 2175 N N . TYR A 1 265 ? 8.338 0.611 17.387 1.00 81.12 265 TYR A N 1
ATOM 2176 C CA . TYR A 1 265 ? 9.247 1.755 17.551 1.00 81.12 265 TYR A CA 1
ATOM 2177 C C . TYR A 1 265 ? 8.711 2.845 18.493 1.00 81.12 265 TYR A C 1
ATOM 2179 O O . TYR A 1 265 ? 9.488 3.673 18.967 1.00 81.12 265 TYR A O 1
ATOM 2187 N N . TYR A 1 266 ? 7.403 2.865 18.742 1.00 82.81 266 TYR A N 1
ATOM 2188 C CA . TYR A 1 266 ? 6.663 3.913 19.443 1.00 82.81 266 TYR A CA 1
ATOM 2189 C C . TYR A 1 266 ? 5.479 3.322 20.225 1.00 82.81 266 TYR A C 1
ATOM 2191 O O . TYR A 1 266 ? 5.150 2.143 20.102 1.00 82.81 266 TYR A O 1
ATOM 2199 N N . ASP A 1 267 ? 4.787 4.168 20.989 1.00 81.94 267 ASP A N 1
ATOM 2200 C CA . ASP A 1 267 ? 3.565 3.785 21.695 1.00 81.94 267 ASP A CA 1
ATOM 2201 C C . ASP A 1 267 ? 2.370 3.570 20.760 1.00 81.94 267 ASP A C 1
ATOM 2203 O O . ASP A 1 267 ? 2.268 4.139 19.670 1.00 81.94 267 ASP A O 1
ATOM 2207 N N . PHE A 1 268 ? 1.413 2.753 21.208 1.00 82.38 268 PHE A N 1
ATOM 2208 C CA . PHE A 1 268 ? 0.174 2.544 20.468 1.00 82.38 268 PHE A CA 1
ATOM 2209 C C . PHE A 1 268 ? -0.597 3.867 20.314 1.00 82.38 268 PHE A C 1
ATOM 2211 O O . PHE A 1 268 ? -0.852 4.541 21.314 1.00 82.38 268 PHE A O 1
ATOM 2218 N N . PRO A 1 269 ? -1.064 4.230 19.102 1.00 81.25 269 PRO A N 1
ATOM 2219 C CA . PRO A 1 269 ? -1.619 5.557 18.823 1.00 81.25 269 PRO A CA 1
ATOM 2220 C C . PRO A 1 269 ? -3.082 5.718 19.293 1.00 81.25 269 PRO A C 1
ATOM 2222 O O . PRO A 1 269 ? -3.908 6.340 18.622 1.00 81.25 269 PRO A O 1
ATOM 2225 N N . GLY A 1 270 ? -3.429 5.121 20.437 1.00 83.94 270 GLY A N 1
ATOM 2226 C CA . GLY A 1 270 ? -4.723 5.237 21.107 1.00 83.94 270 GLY A CA 1
ATOM 2227 C C . GLY A 1 270 ? -5.924 5.020 20.183 1.00 83.94 270 GLY A C 1
ATOM 2228 O O . GLY A 1 270 ? -6.012 4.030 19.452 1.00 83.94 270 GLY A O 1
ATOM 2229 N N . ASN A 1 271 ? -6.858 5.973 20.201 1.00 82.81 271 ASN A N 1
ATOM 2230 C CA . ASN A 1 271 ? -8.093 5.920 19.416 1.00 82.81 271 ASN A CA 1
ATOM 2231 C C . ASN A 1 271 ? -7.841 5.886 17.898 1.00 82.81 271 ASN A C 1
ATOM 2233 O O . ASN A 1 271 ? -8.592 5.220 17.182 1.00 82.81 271 ASN A O 1
ATOM 2237 N N . VAL A 1 272 ? -6.774 6.527 17.403 1.00 86.88 272 VAL A N 1
ATOM 2238 C CA . VAL A 1 272 ? -6.388 6.452 15.982 1.00 86.88 272 VAL A CA 1
ATOM 2239 C C . VAL A 1 272 ? -5.974 5.026 15.621 1.00 86.88 272 VAL A C 1
ATOM 2241 O O . VAL A 1 272 ? -6.420 4.498 14.603 1.00 86.88 272 VAL A O 1
ATOM 2244 N N . GLY A 1 273 ? -5.198 4.365 16.486 1.00 88.81 273 GLY A N 1
ATOM 2245 C CA . GLY A 1 273 ? -4.808 2.962 16.313 1.00 88.81 273 GLY A CA 1
ATOM 2246 C C . GLY A 1 273 ? -6.002 2.011 16.289 1.00 88.81 273 GLY A C 1
ATOM 2247 O O . GLY A 1 273 ? -6.079 1.128 15.432 1.00 88.81 273 GLY A O 1
ATOM 2248 N N . ILE A 1 274 ? -6.981 2.233 17.172 1.00 88.12 274 ILE A N 1
ATOM 2249 C CA . ILE A 1 274 ? -8.238 1.469 17.187 1.00 88.12 274 ILE A CA 1
ATOM 2250 C C . ILE A 1 274 ? -9.005 1.675 15.876 1.00 88.12 274 ILE A C 1
ATOM 2252 O O . ILE A 1 274 ? -9.408 0.694 15.249 1.00 88.12 274 ILE A O 1
ATOM 2256 N N . CYS A 1 275 ? -9.180 2.924 15.432 1.00 89.44 275 CYS A N 1
ATOM 2257 C CA . CYS A 1 275 ? -9.871 3.233 14.177 1.00 89.44 275 CYS A CA 1
ATOM 2258 C C . CYS A 1 275 ? -9.170 2.584 12.978 1.00 89.44 275 CYS A C 1
ATOM 2260 O O . CYS A 1 275 ? -9.825 1.939 12.160 1.00 89.44 275 CYS A O 1
ATOM 2262 N N . GLN A 1 276 ? -7.840 2.678 12.910 1.00 93.12 276 GLN A N 1
ATOM 2263 C CA . GLN A 1 276 ? -7.040 2.053 11.859 1.00 93.12 276 GLN A CA 1
ATOM 2264 C C . GLN A 1 276 ? -7.256 0.538 11.805 1.00 93.12 276 GLN A C 1
ATOM 2266 O O . GLN A 1 276 ? -7.453 -0.008 10.719 1.00 93.12 276 GLN A O 1
ATOM 2271 N N . LEU A 1 277 ? -7.283 -0.143 12.954 1.00 92.38 277 LEU A N 1
ATOM 2272 C CA . LEU A 1 277 ? -7.534 -1.582 12.998 1.00 92.38 277 LEU A CA 1
ATOM 2273 C C . LEU A 1 277 ? -8.976 -1.941 12.600 1.00 92.38 277 LEU A C 1
ATOM 2275 O O . LEU A 1 277 ? -9.185 -2.951 11.930 1.00 92.38 277 LEU A O 1
ATOM 2279 N N . GLN A 1 278 ? -9.972 -1.123 12.954 1.00 92.06 278 GLN A N 1
ATOM 2280 C CA . GLN A 1 278 ? -11.360 -1.340 12.519 1.00 92.06 278 GLN A CA 1
ATOM 2281 C C . GLN A 1 278 ? -11.526 -1.166 11.004 1.00 92.06 278 GLN A C 1
ATOM 2283 O O . GLN A 1 278 ? -12.202 -1.974 10.358 1.00 92.06 278 GLN A O 1
ATOM 2288 N N . VAL A 1 279 ? -10.869 -0.160 10.419 1.00 95.38 279 VAL A N 1
ATOM 2289 C CA . VAL A 1 279 ? -10.818 0.012 8.961 1.00 95.38 279 VAL A CA 1
ATOM 2290 C C . VAL A 1 279 ? -10.121 -1.189 8.326 1.00 95.38 279 VAL A C 1
ATOM 2292 O O . VAL A 1 279 ? -10.690 -1.821 7.439 1.00 95.38 279 VAL A O 1
ATOM 2295 N N . ALA A 1 280 ? -8.950 -1.585 8.831 1.00 96.94 280 ALA A N 1
ATOM 2296 C CA . ALA A 1 280 ? -8.222 -2.748 8.334 1.00 96.94 280 ALA A CA 1
ATOM 2297 C C . ALA A 1 280 ? -9.064 -4.032 8.367 1.00 96.94 280 ALA A C 1
ATOM 2299 O O . ALA A 1 280 ? -9.129 -4.766 7.380 1.00 96.94 280 ALA A O 1
ATOM 2300 N N . LYS A 1 281 ? -9.764 -4.273 9.480 1.00 96.06 281 LYS A N 1
ATOM 2301 C CA . LYS A 1 281 ? -10.677 -5.405 9.645 1.00 96.06 281 LYS A CA 1
ATOM 2302 C C . LYS A 1 281 ? -11.796 -5.389 8.611 1.00 96.06 281 LYS A C 1
ATOM 2304 O O . LYS A 1 281 ? -12.082 -6.436 8.037 1.00 96.06 281 LYS A O 1
ATOM 2309 N N . SER A 1 282 ? -12.408 -4.233 8.365 1.00 96.88 282 SER A N 1
ATOM 2310 C CA . SER A 1 282 ? -13.475 -4.088 7.366 1.00 96.88 282 SER A CA 1
ATOM 2311 C C . SER A 1 282 ? -12.966 -4.434 5.965 1.00 96.88 282 SER A C 1
ATOM 2313 O O . SER A 1 282 ? -13.561 -5.269 5.287 1.00 96.88 282 SER A O 1
ATOM 2315 N N . LEU A 1 283 ? -11.796 -3.909 5.587 1.00 98.12 283 LEU A N 1
ATOM 2316 C CA . LEU A 1 283 ? -11.163 -4.179 4.293 1.00 98.12 283 LEU A CA 1
ATOM 2317 C C . LEU A 1 283 ? -10.793 -5.655 4.091 1.00 98.12 283 LEU A C 1
ATOM 2319 O O . LEU A 1 283 ? -10.931 -6.186 2.991 1.00 98.12 283 LEU A O 1
ATOM 2323 N N . LEU A 1 284 ? -10.326 -6.324 5.148 1.00 97.62 284 LEU A N 1
ATOM 2324 C CA . LEU A 1 284 ? -9.931 -7.733 5.106 1.00 97.62 284 LEU A CA 1
ATOM 2325 C C . LEU A 1 284 ? -11.137 -8.680 5.098 1.00 97.62 284 LEU A C 1
ATOM 2327 O O . LEU A 1 284 ? -11.169 -9.636 4.322 1.00 97.62 284 LEU A O 1
ATOM 2331 N N . CYS A 1 285 ? -12.121 -8.422 5.962 1.00 96.94 285 CYS A N 1
ATOM 2332 C CA . CYS A 1 285 ? -13.239 -9.332 6.210 1.00 96.94 285 CYS A CA 1
ATOM 2333 C C . CYS A 1 285 ? -14.427 -9.100 5.265 1.00 96.94 285 CYS A C 1
ATOM 2335 O O . CYS A 1 285 ? -15.155 -10.042 4.963 1.00 96.94 285 CYS A O 1
ATOM 2337 N N . ALA A 1 286 ? -14.641 -7.863 4.813 1.00 96.94 286 ALA A N 1
ATOM 2338 C CA . ALA A 1 286 ? -15.771 -7.465 3.976 1.00 96.94 286 ALA A CA 1
ATOM 2339 C C . ALA A 1 286 ? -15.325 -6.469 2.882 1.00 96.94 286 ALA A C 1
ATOM 2341 O O . ALA A 1 286 ? -15.791 -5.325 2.855 1.00 96.94 286 ALA A O 1
ATOM 2342 N N . PRO A 1 287 ? -14.411 -6.874 1.977 1.00 96.31 287 PRO A N 1
ATOM 2343 C CA . PRO A 1 287 ? -13.842 -5.974 0.978 1.00 96.31 287 PRO A CA 1
ATOM 2344 C C . PRO A 1 287 ? -14.902 -5.358 0.063 1.00 96.31 287 PRO A C 1
ATOM 2346 O O . PRO A 1 287 ? -14.869 -4.152 -0.143 1.00 96.31 287 PRO A O 1
ATOM 2349 N N . ASP A 1 288 ? -15.874 -6.141 -0.416 1.00 94.06 288 ASP A N 1
ATOM 2350 C CA . ASP A 1 288 ? -16.920 -5.656 -1.332 1.00 94.06 288 ASP A CA 1
ATOM 2351 C C . ASP A 1 288 ? -17.803 -4.585 -0.678 1.00 94.06 288 ASP A C 1
ATOM 2353 O O . ASP A 1 288 ? -18.074 -3.547 -1.275 1.00 94.06 288 ASP A O 1
ATOM 2357 N N . ALA A 1 289 ? -18.170 -4.781 0.592 1.00 93.69 289 ALA A N 1
ATOM 2358 C CA . ALA A 1 289 ? -18.920 -3.792 1.367 1.00 93.69 289 ALA A CA 1
ATOM 2359 C C . ALA A 1 289 ? -18.085 -2.546 1.712 1.00 93.69 289 ALA A C 1
ATOM 2361 O O . ALA A 1 289 ? -18.641 -1.481 1.969 1.00 93.69 289 ALA A O 1
ATOM 2362 N N . SER A 1 290 ? -16.754 -2.666 1.719 1.00 94.75 290 SER A N 1
ATOM 2363 C CA . SER A 1 290 ? -15.847 -1.553 2.010 1.00 94.75 290 SER A CA 1
ATOM 2364 C C . SER A 1 290 ? -15.553 -0.685 0.783 1.00 94.75 290 SER A C 1
ATOM 2366 O O . SER A 1 290 ? -15.178 0.475 0.943 1.00 94.75 290 SER A O 1
ATOM 2368 N N . MET A 1 291 ? -15.732 -1.206 -0.437 1.00 93.44 291 MET A N 1
ATOM 2369 C CA . MET A 1 291 ? -15.423 -0.474 -1.672 1.00 93.44 291 MET A CA 1
ATOM 2370 C C . MET A 1 291 ? -16.158 0.870 -1.788 1.00 93.44 291 MET A C 1
ATOM 2372 O O . MET A 1 291 ? -15.475 1.858 -2.052 1.00 93.44 291 MET A O 1
ATOM 2376 N N . PRO A 1 292 ? -17.483 0.978 -1.545 1.00 92.25 292 PRO A N 1
ATOM 2377 C CA . PRO A 1 292 ? -18.177 2.267 -1.631 1.00 92.25 292 PRO A CA 1
ATOM 2378 C C . PRO A 1 292 ? -17.658 3.292 -0.617 1.00 92.25 292 PRO A C 1
ATOM 2380 O O . PRO A 1 292 ? -17.666 4.486 -0.879 1.00 92.25 292 PRO A O 1
ATOM 2383 N N . VAL A 1 293 ? -17.149 2.841 0.533 1.00 92.50 293 VAL A N 1
ATOM 2384 C CA . VAL A 1 293 ? -16.569 3.730 1.551 1.00 92.50 293 VAL A CA 1
ATOM 2385 C C . VAL A 1 293 ? -15.180 4.210 1.126 1.00 92.50 293 VAL A C 1
ATOM 2387 O O . VAL A 1 293 ? -14.866 5.391 1.237 1.00 92.50 293 VAL A O 1
ATOM 2390 N N . VAL A 1 294 ? -14.338 3.310 0.612 1.00 95.31 294 VAL A N 1
ATOM 2391 C CA . VAL A 1 294 ? -12.959 3.631 0.201 1.00 95.31 294 VAL A CA 1
ATOM 2392 C C . VAL A 1 294 ? -12.917 4.451 -1.084 1.00 95.31 294 VAL A C 1
ATOM 2394 O O . VAL A 1 294 ? -12.069 5.329 -1.231 1.00 95.31 294 VAL A O 1
ATOM 2397 N N . PHE A 1 295 ? -13.815 4.164 -2.023 1.00 93.88 295 PHE A N 1
ATOM 2398 C CA . PHE A 1 295 ? -13.889 4.862 -3.298 1.00 93.88 295 PHE A CA 1
ATOM 2399 C C . PHE A 1 295 ? -14.867 6.038 -3.274 1.00 93.88 295 PHE A C 1
ATOM 2401 O O . PHE A 1 295 ? -14.706 6.920 -4.106 1.00 93.88 295 PHE A O 1
ATOM 2408 N N . GLY A 1 296 ? -15.799 6.121 -2.324 1.00 89.38 296 GLY A N 1
ATOM 2409 C CA . GLY A 1 296 ? -16.885 7.107 -2.314 1.00 89.38 296 GLY A CA 1
ATOM 2410 C C . GLY A 1 296 ? -18.111 6.654 -3.120 1.00 89.38 296 GLY A C 1
ATOM 2411 O O . GLY A 1 296 ? -18.079 5.624 -3.793 1.00 89.38 296 GLY A O 1
ATOM 2412 N N . GLU A 1 297 ? -19.193 7.440 -3.058 1.00 72.88 297 GLU A N 1
ATOM 2413 C CA . GLU A 1 297 ? -20.481 7.132 -3.716 1.00 72.88 297 GLU A CA 1
ATOM 2414 C C . GLU A 1 297 ? -20.397 7.101 -5.256 1.00 72.88 297 GLU A C 1
ATOM 2416 O O . GLU A 1 297 ? -21.212 6.453 -5.914 1.00 72.88 297 GLU A O 1
ATOM 2421 N N . ASP A 1 298 ? -19.371 7.733 -5.835 1.00 67.75 298 ASP A N 1
ATOM 2422 C CA . ASP A 1 298 ? -19.010 7.550 -7.241 1.00 67.75 298 ASP A CA 1
ATOM 2423 C C . ASP A 1 298 ? -18.395 6.162 -7.449 1.00 67.75 298 ASP A C 1
ATOM 2425 O O . ASP A 1 298 ? -17.217 5.922 -7.163 1.00 67.75 298 ASP A O 1
ATOM 2429 N N . GLU A 1 299 ? -19.195 5.255 -8.001 1.00 61.78 299 GLU A N 1
ATOM 2430 C CA . GLU A 1 299 ? -18.804 3.873 -8.242 1.00 61.78 299 GLU A CA 1
ATOM 2431 C C . GLU A 1 299 ? -17.528 3.789 -9.103 1.00 61.78 299 GLU A C 1
ATOM 2433 O O . GLU A 1 299 ? -17.446 4.313 -10.223 1.00 61.78 299 GLU A O 1
ATOM 2438 N N . LEU A 1 300 ? -16.501 3.101 -8.588 1.00 74.25 300 LEU A N 1
ATOM 2439 C CA . LEU A 1 300 ? -15.324 2.732 -9.369 1.00 74.25 300 LEU A CA 1
ATOM 2440 C C . LEU A 1 300 ? -15.729 1.687 -10.415 1.00 74.25 300 LEU A C 1
ATOM 2442 O O . LEU A 1 300 ? -15.603 0.483 -10.210 1.00 74.25 300 LEU A O 1
ATOM 2446 N N . ARG A 1 301 ? -16.206 2.156 -11.565 1.00 70.75 301 ARG A N 1
ATOM 2447 C CA . ARG A 1 301 ? -16.512 1.298 -12.706 1.00 70.75 301 ARG A CA 1
ATOM 2448 C C . ARG A 1 301 ? -15.251 1.016 -13.504 1.00 70.75 301 ARG A C 1
ATOM 2450 O O . ARG A 1 301 ? -14.748 1.878 -14.221 1.00 70.75 301 ARG A O 1
ATOM 2457 N N . LEU A 1 302 ? -14.766 -0.221 -13.415 1.00 70.75 302 LEU A N 1
ATOM 2458 C CA . LEU A 1 302 ? -13.686 -0.757 -14.256 1.00 70.75 302 LEU A CA 1
ATOM 2459 C C . LEU A 1 302 ? -14.158 -1.071 -15.691 1.00 70.75 302 LEU A C 1
ATOM 2461 O O . LEU A 1 302 ? -13.639 -1.966 -16.344 1.00 70.75 302 LEU A O 1
ATOM 2465 N N . SER A 1 303 ? -15.191 -0.386 -16.171 1.00 60.03 303 SER A N 1
ATOM 2466 C CA . SER A 1 303 ? -15.672 -0.418 -17.555 1.00 60.03 303 SER A CA 1
ATOM 2467 C C . SER A 1 303 ? -15.488 0.927 -18.249 1.00 60.03 303 SER A C 1
ATOM 2469 O O . SER A 1 303 ? -15.552 0.998 -19.474 1.00 60.03 303 SER A O 1
ATOM 2471 N N . ASP A 1 304 ? -15.261 1.992 -17.477 1.00 52.22 304 ASP A N 1
ATOM 2472 C CA . ASP A 1 304 ? -15.282 3.351 -17.990 1.00 52.22 304 ASP A CA 1
ATOM 2473 C C . ASP A 1 304 ? -13.872 3.742 -18.430 1.00 52.22 304 ASP A C 1
ATOM 2475 O O . ASP A 1 304 ? -12.950 3.865 -17.620 1.00 52.22 304 ASP A O 1
ATOM 2479 N N . THR A 1 305 ? -13.694 3.954 -19.733 1.00 43.06 305 THR A N 1
ATOM 2480 C CA . THR A 1 305 ? -12.536 4.688 -20.249 1.00 43.06 305 THR A CA 1
ATOM 2481 C C . THR A 1 305 ? -12.614 6.105 -19.673 1.00 43.06 305 THR A C 1
ATOM 2483 O O . THR A 1 305 ? -13.639 6.765 -19.865 1.00 43.06 305 THR A O 1
ATOM 2486 N N . PRO A 1 306 ? -11.610 6.606 -18.933 1.00 44.09 306 PRO A N 1
ATOM 2487 C CA . PRO A 1 306 ? -11.733 7.925 -18.344 1.00 44.09 306 PRO A CA 1
ATOM 2488 C C . PRO A 1 306 ? -11.693 8.975 -19.457 1.00 44.09 306 PRO A C 1
ATOM 2490 O O . PRO A 1 306 ? -10.699 9.103 -20.170 1.00 44.09 306 PRO A O 1
ATOM 2493 N N . ALA A 1 307 ? -12.749 9.783 -19.562 1.00 44.97 307 ALA A N 1
ATOM 2494 C CA . ALA A 1 307 ? -12.566 11.148 -20.023 1.00 44.97 307 ALA A CA 1
ATOM 2495 C C . ALA A 1 307 ? -11.623 11.811 -19.012 1.00 44.97 307 ALA A C 1
ATOM 2497 O O . ALA A 1 307 ? -11.936 11.872 -17.821 1.00 44.97 307 ALA A O 1
ATOM 2498 N N . ILE A 1 308 ? -10.444 12.232 -19.466 1.00 46.50 308 ILE A N 1
ATOM 2499 C CA . ILE A 1 308 ? -9.513 13.024 -18.662 1.00 46.50 308 ILE A CA 1
ATOM 2500 C C . ILE A 1 308 ? -10.323 14.214 -18.118 1.00 46.50 308 ILE A C 1
ATOM 2502 O O . ILE A 1 308 ? -10.839 14.989 -18.928 1.00 46.50 308 ILE A O 1
ATOM 2506 N N . PRO A 1 309 ? -10.520 14.352 -16.792 1.00 42.47 309 PRO A N 1
ATOM 2507 C CA . PRO A 1 309 ? -11.287 15.470 -16.265 1.00 42.47 309 PRO A CA 1
ATOM 2508 C C . PRO A 1 309 ? -10.594 16.774 -16.688 1.00 42.47 309 PRO A C 1
ATOM 2510 O O . PRO A 1 309 ? -9.368 16.869 -16.552 1.00 42.47 309 PRO A O 1
ATOM 2513 N N . PRO A 1 310 ? -11.329 17.769 -17.220 1.00 35.94 310 PRO A N 1
ATOM 2514 C CA . PRO A 1 310 ? -10.729 19.038 -17.596 1.00 35.94 310 PRO A CA 1
ATOM 2515 C C . PRO A 1 310 ? -10.083 19.664 -16.358 1.00 35.94 310 PRO A C 1
ATOM 2517 O O . PRO A 1 310 ? -10.697 19.771 -15.295 1.00 35.94 310 PRO A O 1
ATOM 2520 N N . LEU A 1 311 ? -8.807 20.023 -16.490 1.00 43.97 311 LEU A N 1
ATOM 2521 C CA . LEU A 1 311 ? -8.033 20.621 -15.409 1.00 43.97 311 LEU A CA 1
ATOM 2522 C C . LEU A 1 311 ? -8.630 21.982 -15.008 1.00 43.97 311 LEU A C 1
ATOM 2524 O O . LEU A 1 311 ? -9.058 22.734 -15.887 1.00 43.97 311 LEU A O 1
ATOM 2528 N N . PRO A 1 312 ? -8.602 22.342 -13.710 1.00 40.56 312 PRO A N 1
ATOM 2529 C CA . PRO A 1 312 ? -8.941 23.691 -13.279 1.00 40.56 312 PRO A CA 1
ATOM 2530 C C . PRO A 1 312 ? -8.025 24.708 -13.972 1.00 40.56 312 PRO A C 1
ATOM 2532 O O . PRO A 1 312 ? -6.817 24.481 -14.135 1.00 40.56 312 PRO A O 1
ATOM 2535 N N . ALA A 1 313 ? -8.630 25.814 -14.412 1.00 38.53 313 ALA A N 1
ATOM 2536 C CA . ALA A 1 313 ? -7.928 26.908 -15.067 1.00 38.53 313 ALA A CA 1
ATOM 2537 C C . ALA A 1 313 ? -6.804 27.436 -14.155 1.00 38.53 313 ALA A C 1
ATOM 2539 O O . ALA A 1 313 ? -6.991 27.495 -12.936 1.00 38.53 313 ALA A O 1
ATOM 2540 N N . PRO A 1 314 ? -5.630 27.790 -14.711 1.00 41.44 314 PRO A N 1
ATOM 2541 C CA . PRO A 1 314 ? -4.572 28.398 -13.916 1.00 41.44 314 PRO A CA 1
ATOM 2542 C C . PRO A 1 314 ? -5.091 29.685 -13.250 1.00 41.44 314 PRO A C 1
ATOM 2544 O O . PRO A 1 314 ? -5.914 30.382 -13.854 1.00 41.44 314 PRO A O 1
ATOM 2547 N N . PRO A 1 315 ? -4.632 30.017 -12.029 1.00 45.12 315 PRO A N 1
ATOM 2548 C CA . PRO A 1 315 ? -4.917 31.317 -11.442 1.00 45.12 315 PRO A CA 1
ATOM 2549 C C . PRO A 1 315 ? -4.432 32.402 -12.407 1.00 45.12 315 PRO A C 1
ATOM 2551 O O . PRO A 1 315 ? -3.311 32.334 -12.918 1.00 45.12 315 PRO A O 1
ATOM 2554 N N . LEU A 1 316 ? -5.313 33.360 -12.702 1.00 43.62 316 LEU A N 1
ATOM 2555 C CA . LEU A 1 316 ? -4.976 34.507 -13.538 1.00 43.62 316 LEU A CA 1
ATOM 2556 C C . LEU A 1 316 ? -3.762 35.218 -12.922 1.00 43.62 316 LEU A C 1
ATOM 2558 O O . LEU A 1 316 ? -3.732 35.386 -11.698 1.00 43.62 316 LEU A O 1
ATOM 2562 N N . PRO A 1 317 ? -2.763 35.613 -13.732 1.00 42.62 317 PRO A N 1
ATOM 2563 C CA . PRO A 1 317 ? -1.628 36.363 -13.222 1.00 42.62 317 PRO A CA 1
ATOM 2564 C C . PRO A 1 317 ? -2.145 37.620 -12.525 1.00 42.62 317 PRO A C 1
ATOM 2566 O O . PRO A 1 317 ? -3.022 38.310 -13.053 1.00 42.62 317 PRO A O 1
ATOM 2569 N N . ALA A 1 318 ? -1.625 37.878 -11.324 1.00 45.50 318 ALA A N 1
ATOM 2570 C CA . ALA A 1 318 ? -1.865 39.128 -10.629 1.00 45.50 318 ALA A CA 1
ATOM 2571 C C . ALA A 1 318 ? -1.460 40.262 -11.575 1.00 45.50 318 ALA A C 1
ATOM 2573 O O . ALA A 1 318 ? -0.317 40.326 -12.029 1.00 45.50 318 ALA A O 1
ATOM 2574 N N . ILE A 1 319 ? -2.433 41.094 -11.931 1.00 51.19 319 ILE A N 1
ATOM 2575 C CA . ILE A 1 319 ? -2.181 42.334 -12.645 1.00 51.19 319 ILE A CA 1
ATOM 2576 C C . ILE A 1 319 ? -1.482 43.228 -11.622 1.00 51.19 319 ILE A C 1
ATOM 2578 O O . ILE A 1 319 ? -2.111 43.676 -10.667 1.00 51.19 319 ILE A O 1
ATOM 2582 N N . GLU A 1 320 ? -0.168 43.385 -11.765 1.00 48.41 320 GLU A N 1
ATOM 2583 C CA . GLU A 1 320 ? 0.566 44.450 -11.086 1.00 48.41 320 GLU A CA 1
ATOM 2584 C C . GLU A 1 320 ? 0.086 45.781 -11.687 1.00 48.41 320 GLU A C 1
ATOM 2586 O O . GLU A 1 320 ? 0.251 46.012 -12.888 1.00 48.41 320 GLU A O 1
ATOM 2591 N N . GLU A 1 321 ? -0.585 46.598 -10.867 1.00 56.59 321 GLU A N 1
ATOM 2592 C CA . GLU A 1 321 ? -0.881 48.013 -11.151 1.00 56.59 321 GLU A CA 1
ATOM 2593 C C . GLU A 1 321 ? 0.320 48.912 -10.846 1.00 56.59 321 GLU A C 1
ATOM 2595 O O . GLU A 1 321 ? 0.994 48.678 -9.811 1.00 56.59 321 GLU A O 1
#

pLDDT: mean 85.73, std 14.32, range [35.94, 98.69]

Sequence (321 aa):
MKPLISQASFFDTESSILGLTYLINYDDLETWYDTQLTYPPTLAYAVGSTLAKIHRGTLDQVSAKTFLSRNDRPSTRRSREHPDFIQSLGQVTPETFGEVTEDGLKFYELLQRYASLEQAIAQLTPLYTPCCLIHNDLRFANLLVHHQWQSQAREHPEEDAAPVRVIDWEKWRWGDPTFDLGRLVAEYLKRWLRSLMASQDVPIEQALRLATTPLEQVQPSIRQLVRGYWHQFPEVTQRFPDFLARVMRFAGWGLIESLRAHVYYYDFPGNVGICQLQVAKSLLCAPDASMPVVFGEDELRLSDTPAIPPLPAPPLPAIEE

Secondary structure (DSSP, 8-state):
---SSPPEEEEETTTTEEEE---TTEEEHHHHHHHH----HHHHHHHHHHHHHHHHHHTT-HHHHHHHTTT--HHHHHHHHS--HHHHT----TTHHHHS-HHHHHHHHHHHH-HHHHHHHHTHHHH----EEE-SS--GGGEEEETTHHHHHHH-TTS---SEEE--GGG-EEE-HHHHHHHHHHHHHHHHHHT----TTS-HHHHHHT-SS-HHHHHHHHHHHHHHHHHH-TTHHHH-TTHHHHHHHHHHHHHHHHHHHHHHHS---HHHHHHHHHHHHHHHH-HHHHHHHHH-SS---TT-PPP-PPPPPPPPPP---

Radius of gyration: 20.5 Å; chains: 1; bounding box: 52×70×53 Å